Protein AF-A0A833GVD7-F1 (afdb_monomer_lite)

pLDDT: mean 92.7, std 7.96, range [45.91, 97.88]

Sequence (224 aa):
STPVPQAELAEQLCGLQALAGELNGVADQALDDMGTANVLAKASGERVASGYALMRAATDEIDKLGIGLARAQADLLLLAEQSGQITGFVASITQISEQTNLLALNAAIEAARAGDAGRGFAVVADEVRKLAEQARSASEQIGRIANELNTTSRDASEAVRETDGAVTHGRGVAVQAQEAMAEIQAGAKRRVEVVTQITEAIRRQRLIGGQVAELLEEARAQCP

Structure (mmCIF, N/CA/C/O backbone):
data_AF-A0A833GVD7-F1
#
_entry.id   AF-A0A833GVD7-F1
#
loop_
_atom_site.group_PDB
_atom_site.id
_atom_site.type_symbol
_atom_site.label_atom_id
_atom_site.label_alt_id
_atom_site.label_comp_id
_atom_site.label_asym_id
_atom_site.label_entity_id
_atom_site.label_seq_id
_atom_site.pdbx_PDB_ins_code
_atom_site.Cartn_x
_atom_site.Cartn_y
_atom_site.Cartn_z
_atom_site.occupancy
_atom_site.B_iso_or_equiv
_atom_site.auth_seq_id
_atom_site.auth_comp_id
_atom_site.auth_asym_id
_atom_site.auth_atom_id
_atom_site.pdbx_PDB_model_num
ATOM 1 N N . SER A 1 1 ? 35.788 12.863 -81.682 1.00 45.91 1 SER A N 1
ATOM 2 C CA . SER A 1 1 ? 36.031 12.263 -80.361 1.00 45.91 1 SER A CA 1
ATOM 3 C C . SER A 1 1 ? 37.417 12.678 -79.917 1.00 45.91 1 SER A C 1
ATOM 5 O O . SER A 1 1 ? 38.394 12.085 -80.348 1.00 45.91 1 SER A O 1
ATOM 7 N N . THR A 1 2 ? 37.515 13.803 -79.215 1.00 47.66 2 THR A N 1
ATOM 8 C CA . THR A 1 2 ? 38.777 14.314 -78.665 1.00 47.66 2 THR A CA 1
ATOM 9 C C . THR A 1 2 ? 39.268 13.364 -77.568 1.00 47.66 2 THR A C 1
ATOM 11 O O . THR A 1 2 ? 38.448 12.972 -76.736 1.00 47.66 2 THR A O 1
ATOM 14 N N . PRO A 1 3 ? 40.547 12.948 -77.561 1.00 55.34 3 PRO A N 1
ATOM 15 C CA . PRO A 1 3 ? 41.092 12.173 -76.455 1.00 55.34 3 PRO A CA 1
ATOM 16 C C . PRO A 1 3 ? 41.075 13.049 -75.200 1.00 55.34 3 PRO A C 1
ATOM 18 O O . PRO A 1 3 ? 41.489 14.207 -75.255 1.00 55.34 3 PRO A O 1
ATOM 21 N N . VAL A 1 4 ? 40.576 12.509 -74.089 1.00 57.50 4 VAL A N 1
ATOM 22 C CA . VAL A 1 4 ? 40.793 13.111 -72.768 1.00 57.50 4 VAL A CA 1
ATOM 23 C C . VAL A 1 4 ? 42.314 13.201 -72.576 1.00 57.50 4 VAL A C 1
ATOM 25 O O . VAL A 1 4 ? 42.990 12.185 -72.770 1.00 57.50 4 VAL A O 1
ATOM 28 N N . PRO A 1 5 ? 42.895 14.377 -72.286 1.00 68.38 5 PRO A N 1
ATOM 29 C CA . PRO A 1 5 ? 44.324 14.477 -72.020 1.00 68.38 5 PRO A CA 1
ATOM 30 C C . PRO A 1 5 ? 44.676 13.578 -70.826 1.00 68.38 5 PRO A C 1
ATOM 32 O O . PRO A 1 5 ? 44.011 13.625 -69.799 1.00 68.38 5 PRO A O 1
ATOM 35 N N . GLN A 1 6 ? 45.718 12.750 -70.948 1.00 68.62 6 GLN A N 1
ATOM 36 C CA . GLN A 1 6 ? 46.116 11.757 -69.930 1.00 68.62 6 GLN A CA 1
ATOM 37 C C . GLN A 1 6 ? 46.273 12.348 -68.512 1.00 68.62 6 GLN A C 1
ATOM 39 O O . GLN A 1 6 ? 46.005 11.665 -67.527 1.00 68.62 6 GLN A O 1
ATOM 44 N N . ALA A 1 7 ? 46.626 13.634 -68.410 1.00 69.81 7 ALA A N 1
ATOM 45 C CA . ALA A 1 7 ? 46.687 14.374 -67.150 1.00 69.81 7 ALA A CA 1
ATOM 46 C C . ALA A 1 7 ? 45.322 14.492 -66.437 1.00 69.81 7 ALA A C 1
ATOM 48 O O . ALA A 1 7 ? 45.256 14.350 -65.221 1.00 69.81 7 ALA A O 1
ATOM 49 N N . GLU A 1 8 ? 44.233 14.686 -67.185 1.00 77.62 8 GLU A N 1
ATOM 50 C CA . GLU A 1 8 ? 42.872 14.812 -66.644 1.00 77.62 8 GLU A CA 1
ATOM 51 C C . GLU A 1 8 ? 42.352 13.459 -66.127 1.00 77.62 8 GLU A C 1
ATOM 53 O O . GLU A 1 8 ? 41.683 13.398 -65.098 1.00 77.62 8 GLU A O 1
ATOM 58 N N . LEU A 1 9 ? 42.735 12.350 -66.775 1.00 80.06 9 LEU A N 1
ATOM 59 C CA . LEU A 1 9 ? 42.415 10.998 -66.302 1.00 80.06 9 LEU A CA 1
ATOM 60 C C . LEU A 1 9 ? 43.161 10.652 -65.002 1.00 80.06 9 LEU A C 1
ATOM 62 O O . LEU A 1 9 ? 42.566 10.094 -64.081 1.00 80.06 9 LEU A O 1
ATOM 66 N N . ALA A 1 10 ? 44.447 11.000 -64.900 1.00 78.69 10 ALA A N 1
ATOM 67 C CA . ALA A 1 10 ? 45.231 10.788 -63.682 1.00 78.69 10 ALA A CA 1
ATOM 68 C C . ALA A 1 10 ? 44.696 11.614 -62.495 1.00 78.69 10 ALA A C 1
ATOM 70 O O . ALA A 1 10 ? 44.617 11.108 -61.373 1.00 78.69 10 ALA A O 1
ATOM 71 N N . GLU A 1 11 ? 44.277 12.858 -62.741 1.00 82.38 11 GLU A N 1
ATOM 72 C CA . GLU A 1 11 ? 43.653 13.720 -61.731 1.00 82.38 11 GLU A CA 1
ATOM 73 C C . GLU A 1 11 ? 42.309 13.148 -61.243 1.00 82.38 11 GLU A C 1
ATOM 75 O O . GLU A 1 11 ? 42.075 13.064 -60.035 1.00 82.38 11 GLU A O 1
ATOM 80 N N . GLN A 1 12 ? 41.463 12.661 -62.160 1.00 86.50 12 GLN A N 1
ATOM 81 C CA . GLN A 1 12 ? 40.199 11.996 -61.818 1.00 86.50 12 GLN A CA 1
ATOM 82 C C . GLN A 1 12 ? 40.407 10.718 -60.992 1.00 86.50 12 GLN A C 1
ATOM 84 O O . GLN A 1 12 ? 39.683 10.497 -60.018 1.00 86.50 12 GLN A O 1
ATOM 89 N N . LEU A 1 13 ? 41.407 9.895 -61.332 1.00 86.12 13 LEU A N 1
ATOM 90 C CA . LEU A 1 13 ? 41.748 8.690 -60.567 1.00 86.12 13 LEU A CA 1
ATOM 91 C C . LEU A 1 13 ? 42.216 9.032 -59.145 1.00 86.12 13 LEU A C 1
ATOM 93 O O . LEU A 1 13 ? 41.746 8.410 -58.194 1.00 86.12 13 LEU A O 1
ATOM 97 N N . CYS A 1 14 ? 43.056 10.060 -58.974 1.00 84.31 14 CYS A N 1
ATOM 98 C CA . CYS A 1 14 ? 43.450 10.561 -57.649 1.00 84.31 14 CYS A CA 1
ATOM 99 C C . CYS A 1 14 ? 42.245 11.053 -56.828 1.00 84.31 14 CYS A C 1
ATOM 101 O O . CYS A 1 14 ? 42.149 10.755 -55.636 1.00 84.31 14 CYS A O 1
ATOM 103 N N . GLY A 1 15 ? 41.307 11.773 -57.452 1.00 87.44 15 GLY A N 1
ATOM 104 C CA . GLY A 1 15 ? 40.081 12.231 -56.791 1.00 87.44 15 GLY A CA 1
ATOM 105 C C . GLY A 1 15 ? 39.200 11.075 -56.304 1.00 87.44 15 GLY A C 1
ATOM 106 O O . GLY A 1 15 ? 38.751 11.077 -55.157 1.00 87.44 15 GLY A O 1
ATOM 107 N N . LEU A 1 16 ? 39.001 10.048 -57.139 1.00 89.12 16 LEU A N 1
ATOM 108 C CA . LEU A 1 16 ? 38.251 8.841 -56.764 1.00 89.12 16 LEU A CA 1
ATOM 109 C C . LEU A 1 16 ? 38.935 8.061 -55.635 1.00 89.12 16 LEU A C 1
ATOM 111 O O . LEU A 1 16 ? 38.266 7.512 -54.762 1.00 89.12 16 LEU A O 1
ATOM 115 N N . GLN A 1 17 ? 40.264 8.032 -55.635 1.00 86.06 17 GLN A N 1
ATOM 116 C CA . GLN A 1 17 ? 41.062 7.328 -54.639 1.00 86.06 17 GLN A CA 1
ATOM 117 C C . GLN A 1 17 ? 40.995 8.008 -53.266 1.00 86.06 17 GLN A C 1
ATOM 119 O O . GLN A 1 17 ? 40.810 7.334 -52.251 1.00 86.06 17 GLN A O 1
ATOM 124 N N . ALA A 1 18 ? 41.045 9.344 -53.233 1.00 87.62 18 ALA A N 1
ATOM 125 C CA . ALA A 1 18 ? 40.802 10.121 -52.019 1.00 87.62 18 ALA A CA 1
ATOM 126 C C . ALA A 1 18 ? 39.391 9.866 -51.458 1.00 87.62 18 ALA A C 1
ATOM 128 O O . ALA A 1 18 ? 39.238 9.621 -50.261 1.00 87.62 18 ALA A O 1
ATOM 129 N N . LEU A 1 19 ? 38.376 9.831 -52.330 1.00 90.56 19 LEU A N 1
ATOM 130 C CA . LEU A 1 19 ? 36.989 9.563 -51.945 1.00 90.56 19 LEU A CA 1
ATOM 131 C C . LEU A 1 19 ? 36.793 8.136 -51.402 1.00 90.56 19 LEU A C 1
ATOM 133 O O . LEU A 1 19 ? 36.051 7.935 -50.442 1.00 90.56 19 LEU A O 1
ATOM 137 N N . ALA A 1 20 ? 37.484 7.139 -51.967 1.00 89.31 20 ALA A N 1
ATOM 138 C CA . ALA A 1 20 ? 37.479 5.770 -51.447 1.00 89.31 20 ALA A CA 1
ATOM 139 C C . ALA A 1 20 ? 38.118 5.682 -50.046 1.00 89.31 20 ALA A C 1
ATOM 141 O O . ALA A 1 20 ? 37.607 4.976 -49.172 1.00 89.31 20 ALA A O 1
ATOM 142 N N . GLY A 1 21 ? 39.200 6.431 -49.807 1.00 88.56 21 GLY A N 1
ATOM 143 C CA . GLY A 1 21 ? 39.822 6.563 -48.487 1.00 88.56 21 GLY A CA 1
ATOM 144 C C . GLY A 1 21 ? 38.893 7.211 -47.457 1.00 88.56 21 GLY A C 1
ATOM 145 O O . GLY A 1 21 ? 38.730 6.683 -46.357 1.00 88.56 21 GLY A O 1
ATOM 146 N N . GLU A 1 22 ? 38.228 8.306 -47.830 1.00 91.62 22 GLU A N 1
ATOM 147 C CA . GLU A 1 22 ? 37.240 8.983 -46.983 1.00 91.62 22 GLU A CA 1
ATOM 148 C C . GLU A 1 22 ? 36.052 8.064 -46.655 1.00 91.62 22 GLU A C 1
ATOM 150 O O . GLU A 1 22 ? 35.662 7.946 -45.493 1.00 91.62 22 GLU A O 1
ATOM 155 N N . LEU A 1 23 ? 35.534 7.324 -47.643 1.00 91.19 23 LEU A N 1
ATOM 156 C CA . LEU A 1 23 ? 34.450 6.356 -47.453 1.00 91.19 23 LEU A CA 1
ATOM 157 C C . LEU A 1 23 ? 34.827 5.235 -46.473 1.00 91.19 23 LEU A C 1
ATOM 159 O O . LEU A 1 23 ? 34.002 4.846 -45.644 1.00 91.19 23 LEU A O 1
ATOM 163 N N . ASN A 1 24 ? 36.065 4.738 -46.528 1.00 92.38 24 ASN A N 1
ATOM 164 C CA . ASN A 1 24 ? 36.565 3.760 -45.560 1.00 92.38 24 ASN A CA 1
ATOM 165 C C . ASN A 1 24 ? 36.694 4.361 -44.153 1.00 92.38 24 ASN A C 1
ATOM 167 O O . ASN A 1 24 ? 36.308 3.708 -43.186 1.00 92.38 24 ASN A O 1
ATOM 171 N N . GLY A 1 25 ? 37.162 5.609 -44.038 1.00 93.19 25 GLY A N 1
ATOM 172 C CA . GLY A 1 25 ? 37.218 6.328 -42.762 1.00 93.19 25 GLY A CA 1
ATOM 173 C C . GLY A 1 25 ? 35.834 6.515 -42.130 1.00 93.19 25 GLY A C 1
ATOM 174 O O . GLY A 1 25 ? 35.650 6.237 -40.946 1.00 93.19 25 GLY A O 1
ATOM 175 N N . VAL A 1 26 ? 34.833 6.898 -42.931 1.00 94.75 26 VAL A N 1
ATOM 176 C CA . VAL A 1 26 ? 33.433 6.997 -42.482 1.00 94.75 26 VAL A CA 1
ATOM 177 C C . VAL A 1 26 ? 32.886 5.629 -42.069 1.00 94.75 26 VAL A C 1
ATOM 179 O O . VAL A 1 26 ? 32.177 5.533 -41.069 1.00 94.75 26 VAL A O 1
ATOM 182 N N . ALA A 1 27 ? 33.219 4.560 -42.797 1.00 94.75 27 ALA A N 1
ATOM 183 C CA . ALA A 1 27 ? 32.799 3.209 -42.438 1.00 94.75 27 ALA A CA 1
ATOM 184 C C . ALA A 1 27 ? 33.413 2.744 -41.106 1.00 94.75 27 ALA A C 1
ATOM 186 O O . ALA A 1 27 ? 32.701 2.169 -40.285 1.00 94.75 27 ALA A O 1
ATOM 187 N N . ASP A 1 28 ? 34.698 3.015 -40.864 1.00 94.69 28 ASP A N 1
ATOM 188 C CA . ASP A 1 28 ? 35.356 2.685 -39.596 1.00 94.69 28 ASP A CA 1
ATOM 189 C C . ASP A 1 28 ? 34.744 3.471 -38.421 1.00 94.69 28 ASP A C 1
ATOM 191 O O . ASP A 1 28 ? 34.423 2.864 -37.397 1.00 94.69 28 ASP A O 1
ATOM 195 N N . GLN A 1 29 ? 34.469 4.772 -38.586 1.00 95.75 29 GLN A N 1
ATOM 196 C CA . GLN A 1 29 ? 33.761 5.560 -37.566 1.00 95.75 29 GLN A CA 1
ATOM 197 C C . GLN A 1 29 ? 32.349 5.016 -37.302 1.00 95.75 29 GLN A C 1
ATOM 199 O O . GLN A 1 29 ? 31.946 4.847 -36.154 1.00 95.75 29 GLN A O 1
ATOM 204 N N . ALA A 1 30 ? 31.600 4.680 -38.354 1.00 95.69 30 ALA A N 1
ATOM 205 C CA . ALA A 1 30 ? 30.253 4.142 -38.209 1.00 95.69 30 ALA A CA 1
ATOM 206 C C . ALA A 1 30 ? 30.242 2.766 -37.513 1.00 95.69 30 ALA A C 1
ATOM 208 O O . ALA A 1 30 ? 29.290 2.447 -36.798 1.00 95.69 30 ALA A O 1
ATOM 209 N N . LEU A 1 31 ? 31.288 1.945 -37.681 1.00 96.00 31 LEU A N 1
ATOM 210 C CA . LEU A 1 31 ? 31.443 0.694 -36.929 1.00 96.00 31 LEU A CA 1
ATOM 211 C C . LEU A 1 31 ? 31.669 0.943 -35.433 1.00 96.00 31 LEU A C 1
ATOM 213 O O . LEU A 1 31 ? 31.106 0.204 -34.622 1.00 96.00 31 LEU A O 1
ATOM 217 N N . ASP A 1 32 ? 32.445 1.965 -35.067 1.00 96.38 32 ASP A N 1
ATOM 218 C CA . ASP A 1 32 ? 32.655 2.358 -33.666 1.00 96.38 32 ASP A CA 1
ATOM 219 C C . ASP A 1 32 ? 31.358 2.887 -33.026 1.00 96.38 32 ASP A C 1
ATOM 221 O O . ASP A 1 32 ? 30.932 2.413 -31.964 1.00 96.38 32 ASP A O 1
ATOM 225 N N . ASP A 1 33 ? 30.642 3.762 -33.739 1.00 96.19 33 ASP A N 1
ATOM 226 C CA . ASP A 1 33 ? 29.336 4.283 -33.323 1.00 96.19 33 ASP A CA 1
ATOM 227 C C . ASP A 1 33 ? 28.322 3.144 -33.111 1.00 96.19 33 ASP A C 1
ATOM 229 O O . ASP A 1 33 ? 27.594 3.117 -32.112 1.00 96.19 33 ASP A O 1
ATOM 233 N N . MET A 1 34 ? 28.290 2.155 -34.015 1.00 96.12 34 MET A N 1
ATOM 234 C CA . MET A 1 34 ? 27.440 0.967 -33.870 1.00 96.12 34 MET A CA 1
ATOM 235 C C . MET A 1 34 ? 27.874 0.068 -32.708 1.00 96.12 34 MET A C 1
ATOM 237 O O . MET A 1 34 ? 27.019 -0.514 -32.033 1.00 96.12 34 MET A O 1
ATOM 241 N N . GLY A 1 35 ? 29.176 -0.032 -32.430 1.00 95.19 35 GLY A N 1
ATOM 242 C CA . GLY A 1 35 ? 29.698 -0.709 -31.243 1.00 95.19 35 GLY A CA 1
ATOM 243 C C . GLY A 1 35 ? 29.140 -0.091 -29.961 1.00 95.19 35 GLY A C 1
ATOM 244 O O . GLY A 1 35 ? 28.548 -0.793 -29.133 1.00 95.19 35 GLY A O 1
ATOM 245 N N . THR A 1 36 ? 29.227 1.234 -29.852 1.00 96.19 36 THR A N 1
ATOM 246 C CA . THR A 1 36 ? 28.662 2.003 -28.735 1.00 96.19 36 THR A CA 1
ATOM 247 C C . THR A 1 36 ? 27.140 1.845 -28.652 1.00 96.19 36 THR A C 1
ATOM 249 O O . THR A 1 36 ? 26.600 1.554 -27.579 1.00 96.19 36 THR A O 1
ATOM 252 N N . ALA A 1 37 ? 26.429 1.943 -29.780 1.00 95.12 37 ALA A N 1
ATOM 253 C CA . ALA A 1 37 ? 24.979 1.764 -29.838 1.00 95.12 37 ALA A CA 1
ATOM 254 C C . ALA A 1 37 ? 24.536 0.367 -29.364 1.00 95.12 37 ALA A C 1
ATOM 256 O O . ALA A 1 37 ? 23.534 0.244 -28.655 1.00 95.12 37 ALA A O 1
ATOM 257 N N . ASN A 1 38 ? 25.289 -0.686 -29.698 1.00 94.06 38 ASN A N 1
ATOM 258 C CA . ASN A 1 38 ? 24.998 -2.052 -29.260 1.00 94.06 38 ASN A CA 1
ATOM 259 C C . ASN A 1 38 ? 25.146 -2.209 -27.740 1.00 94.06 38 ASN A C 1
ATOM 261 O O . ASN A 1 38 ? 24.291 -2.815 -27.092 1.00 94.06 38 ASN A O 1
ATOM 265 N N . VAL A 1 39 ? 26.214 -1.647 -27.161 1.00 95.19 39 VAL A N 1
ATOM 266 C CA . VAL A 1 39 ? 26.438 -1.653 -25.706 1.00 95.19 39 VAL A CA 1
ATOM 267 C C . VAL A 1 39 ? 25.292 -0.938 -24.990 1.00 95.19 39 VAL A C 1
ATOM 269 O O . VAL A 1 39 ? 24.705 -1.496 -24.062 1.00 95.19 39 VAL A O 1
ATOM 272 N N . LEU A 1 40 ? 24.905 0.249 -25.466 1.00 93.12 40 LEU A N 1
ATOM 273 C CA . LEU A 1 40 ? 23.785 1.008 -24.905 1.00 93.12 40 LEU A CA 1
ATOM 274 C C . LEU A 1 40 ? 22.449 0.262 -25.035 1.00 93.12 40 LEU A C 1
ATOM 276 O O . LEU A 1 40 ? 21.655 0.249 -24.093 1.00 93.12 40 LEU A O 1
ATOM 280 N N . ALA A 1 41 ? 22.195 -0.392 -26.172 1.00 91.81 41 ALA A N 1
ATOM 281 C CA . ALA A 1 41 ? 20.976 -1.166 -26.389 1.00 91.81 41 ALA A CA 1
ATOM 282 C C . ALA A 1 41 ? 20.881 -2.376 -25.442 1.00 91.81 41 ALA A C 1
ATOM 284 O O . ALA A 1 41 ? 19.818 -2.612 -24.862 1.00 91.81 41 ALA A O 1
ATOM 285 N N . LYS A 1 42 ? 21.989 -3.098 -25.224 1.00 93.00 42 LYS A N 1
ATOM 286 C CA . LYS A 1 42 ? 22.055 -4.211 -24.262 1.00 93.00 42 LYS A CA 1
ATOM 287 C C . LYS A 1 42 ? 21.859 -3.739 -22.823 1.00 93.00 42 LYS A C 1
ATOM 289 O O . LYS A 1 42 ? 20.988 -4.267 -22.135 1.00 93.00 42 LYS A O 1
ATOM 294 N N . ALA A 1 43 ? 22.578 -2.696 -22.408 1.00 94.06 43 ALA A N 1
ATOM 295 C CA . ALA A 1 43 ? 22.430 -2.107 -21.078 1.00 94.06 43 ALA A CA 1
ATOM 296 C C . ALA A 1 43 ? 20.996 -1.600 -20.834 1.00 94.06 43 ALA A C 1
ATOM 298 O O . ALA A 1 43 ? 20.438 -1.768 -19.751 1.00 94.06 43 ALA A O 1
ATOM 299 N N . SER A 1 44 ? 20.353 -1.021 -21.855 1.00 92.31 44 SER A N 1
ATOM 300 C CA . SER A 1 44 ? 18.934 -0.653 -21.801 1.00 92.31 44 SER A CA 1
ATOM 301 C C . SER A 1 44 ? 18.040 -1.873 -21.556 1.00 92.31 44 SER A C 1
ATOM 303 O O . SER A 1 44 ? 17.146 -1.789 -20.718 1.00 92.31 44 SER A O 1
ATOM 305 N N . GLY A 1 45 ? 18.288 -2.999 -22.230 1.00 92.62 45 GLY A N 1
ATOM 306 C CA . GLY A 1 45 ? 17.546 -4.244 -22.014 1.00 92.62 45 GLY A CA 1
ATOM 307 C C . GLY A 1 45 ? 17.689 -4.792 -20.589 1.00 92.62 45 GLY A C 1
ATOM 308 O O . GLY A 1 45 ? 16.691 -5.165 -19.974 1.00 92.62 45 GLY A O 1
ATOM 309 N N . GLU A 1 46 ? 18.902 -4.776 -20.034 1.00 93.50 46 GLU A N 1
ATOM 310 C CA . GLU A 1 46 ? 19.171 -5.203 -18.652 1.00 93.50 46 GLU A CA 1
ATOM 311 C C . GLU A 1 46 ? 18.472 -4.305 -17.622 1.00 93.50 46 GLU A C 1
ATOM 313 O O . GLU A 1 46 ? 17.831 -4.800 -16.691 1.00 93.50 46 GLU A O 1
ATOM 318 N N . ARG A 1 47 ? 18.525 -2.978 -17.812 1.00 93.62 47 ARG A N 1
ATOM 319 C CA . ARG A 1 47 ? 17.843 -2.014 -16.932 1.00 93.62 47 ARG A CA 1
ATOM 320 C C . ARG A 1 47 ? 16.330 -2.206 -16.934 1.00 93.62 47 ARG A C 1
ATOM 322 O O . ARG A 1 47 ? 15.713 -2.107 -15.878 1.00 93.62 47 ARG A O 1
ATOM 329 N N . VAL A 1 48 ? 15.741 -2.508 -18.088 1.00 93.31 48 VAL A N 1
ATOM 330 C CA . VAL A 1 48 ? 14.302 -2.781 -18.199 1.00 93.31 48 VAL A CA 1
ATOM 331 C C . VAL A 1 48 ? 13.934 -4.096 -17.520 1.00 93.31 48 VAL A C 1
ATOM 333 O O . VAL A 1 48 ? 12.951 -4.138 -16.789 1.00 93.31 48 VAL A O 1
ATOM 336 N N . ALA A 1 49 ? 14.733 -5.152 -17.694 1.00 91.06 49 ALA A N 1
ATOM 337 C CA . ALA A 1 49 ? 14.501 -6.425 -17.012 1.00 91.06 49 ALA A CA 1
ATOM 338 C C . ALA A 1 49 ? 14.551 -6.269 -15.480 1.00 91.06 49 ALA A C 1
ATOM 340 O O . ALA A 1 49 ? 13.693 -6.797 -14.772 1.00 91.06 49 ALA A O 1
ATOM 341 N N . SER A 1 50 ? 15.514 -5.489 -14.978 1.00 94.00 50 SER A N 1
ATOM 342 C CA . SER A 1 50 ? 15.592 -5.117 -13.562 1.00 94.00 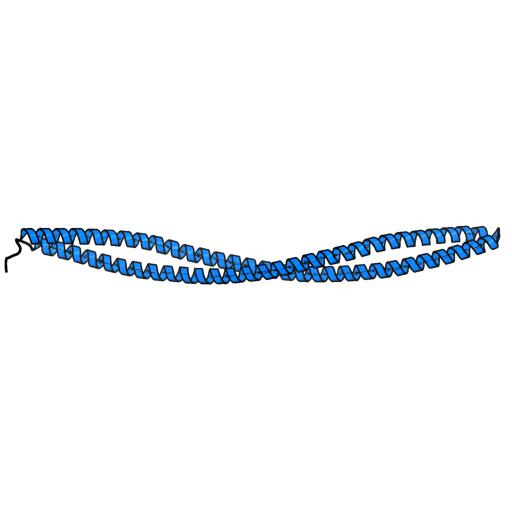50 SER A CA 1
ATOM 343 C C . SER A 1 50 ? 14.373 -4.297 -13.117 1.00 94.00 50 SER A C 1
ATOM 345 O O . SER A 1 50 ? 13.735 -4.629 -12.118 1.00 94.00 50 SER A O 1
ATOM 347 N N . GLY A 1 51 ? 13.972 -3.288 -13.900 1.00 93.06 51 GLY A N 1
ATOM 348 C CA . GLY A 1 51 ? 12.770 -2.490 -13.642 1.00 93.06 51 GLY A CA 1
ATOM 349 C C . GLY A 1 51 ? 11.495 -3.334 -13.572 1.00 93.06 51 GLY A C 1
ATOM 350 O O . GLY A 1 51 ? 10.690 -3.160 -12.661 1.00 93.06 51 GLY A O 1
ATOM 351 N N . TYR A 1 52 ? 11.345 -4.310 -14.468 1.00 91.38 52 TYR A N 1
ATOM 352 C CA . TYR A 1 52 ? 10.224 -5.248 -14.464 1.00 91.38 52 TYR A CA 1
ATOM 353 C C . TYR A 1 52 ? 10.198 -6.116 -13.195 1.00 91.38 52 TYR A C 1
ATOM 355 O O . TYR A 1 52 ? 9.140 -6.319 -12.598 1.00 91.38 52 TYR A O 1
ATOM 363 N N . ALA A 1 53 ? 11.360 -6.604 -12.745 1.00 92.19 53 ALA A N 1
ATOM 364 C CA . ALA A 1 53 ? 11.470 -7.368 -11.502 1.00 92.19 53 ALA A CA 1
ATOM 365 C C . ALA A 1 53 ? 11.086 -6.528 -10.272 1.00 92.19 53 ALA A C 1
ATOM 367 O O . ALA A 1 53 ? 10.320 -7.003 -9.434 1.00 92.19 53 ALA A O 1
ATOM 368 N N . LEU A 1 54 ? 11.549 -5.275 -10.201 1.00 94.25 54 LEU A N 1
ATOM 369 C CA . LEU A 1 54 ? 11.167 -4.336 -9.141 1.00 94.25 54 LEU A CA 1
ATOM 370 C C . LEU A 1 54 ? 9.661 -4.057 -9.143 1.00 94.25 54 LEU A C 1
ATOM 372 O O . LEU A 1 54 ? 9.046 -4.017 -8.083 1.00 94.25 54 LEU A O 1
ATOM 376 N N . MET A 1 55 ? 9.051 -3.917 -10.321 1.00 93.75 55 MET A N 1
ATOM 377 C CA . MET A 1 55 ? 7.620 -3.629 -10.429 1.00 93.75 55 MET A CA 1
ATOM 378 C C . MET A 1 55 ? 6.744 -4.833 -10.061 1.00 93.75 55 MET A C 1
ATOM 380 O O . MET A 1 55 ? 5.695 -4.674 -9.439 1.00 93.75 55 MET A O 1
ATOM 384 N N . ARG A 1 56 ? 7.200 -6.058 -10.362 1.00 92.94 56 ARG A N 1
ATOM 385 C CA . ARG A 1 56 ? 6.593 -7.278 -9.803 1.00 92.94 56 ARG A CA 1
ATOM 386 C C . ARG A 1 56 ? 6.692 -7.323 -8.284 1.00 92.94 56 ARG A C 1
ATOM 388 O O . ARG A 1 56 ? 5.672 -7.524 -7.642 1.00 92.94 56 ARG A O 1
ATOM 395 N N . ALA A 1 57 ? 7.872 -7.077 -7.719 1.00 94.50 57 ALA A N 1
ATOM 396 C CA . ALA A 1 57 ? 8.038 -7.056 -6.266 1.00 94.50 57 ALA A CA 1
ATOM 397 C C . ALA A 1 57 ? 7.134 -6.001 -5.601 1.00 94.50 57 ALA A C 1
ATOM 399 O O . ALA A 1 57 ? 6.532 -6.272 -4.567 1.00 94.50 57 ALA A O 1
ATOM 400 N N . ALA A 1 58 ? 6.982 -4.826 -6.221 1.00 93.94 58 ALA A N 1
ATOM 401 C CA . ALA A 1 58 ? 6.050 -3.802 -5.756 1.00 93.94 58 ALA A CA 1
ATOM 402 C C . ALA A 1 58 ? 4.591 -4.285 -5.794 1.00 93.94 58 ALA A C 1
ATOM 404 O O . ALA A 1 58 ? 3.852 -4.054 -4.843 1.00 93.94 58 ALA A O 1
ATOM 405 N N . THR A 1 59 ? 4.185 -4.987 -6.856 1.00 94.31 59 THR A N 1
ATOM 406 C CA . THR A 1 59 ? 2.834 -5.565 -6.967 1.00 94.31 59 THR A CA 1
ATOM 407 C C . THR A 1 59 ? 2.581 -6.605 -5.873 1.00 94.31 59 THR A C 1
ATOM 409 O O . THR A 1 59 ? 1.541 -6.557 -5.223 1.00 94.31 59 THR A O 1
ATOM 412 N N . ASP A 1 60 ? 3.551 -7.484 -5.606 1.00 95.25 60 ASP A N 1
ATOM 413 C CA . ASP A 1 60 ? 3.447 -8.492 -4.545 1.00 95.25 60 ASP A CA 1
ATOM 414 C C . ASP A 1 60 ? 3.318 -7.850 -3.152 1.00 95.25 60 ASP A C 1
ATOM 416 O O . ASP A 1 60 ? 2.540 -8.317 -2.320 1.00 95.25 60 ASP A O 1
ATOM 420 N N . GLU A 1 61 ? 4.062 -6.774 -2.874 1.00 95.94 61 GLU A N 1
ATOM 421 C CA . GLU A 1 61 ? 3.927 -6.033 -1.613 1.00 95.94 61 GLU A CA 1
ATOM 422 C C . GLU A 1 61 ? 2.577 -5.313 -1.501 1.00 95.94 61 GLU A C 1
ATOM 424 O O . GLU A 1 61 ? 1.966 -5.327 -0.433 1.00 95.94 61 GLU A O 1
ATOM 429 N N . ILE A 1 62 ? 2.059 -4.748 -2.595 1.00 96.25 62 ILE A N 1
ATOM 430 C CA . ILE A 1 62 ? 0.717 -4.146 -2.632 1.00 96.25 62 ILE A CA 1
ATOM 431 C C . ILE A 1 62 ? -0.364 -5.202 -2.351 1.00 96.25 62 ILE A C 1
ATOM 433 O O . ILE A 1 62 ? -1.279 -4.949 -1.567 1.00 96.25 62 ILE A O 1
ATOM 437 N N . ASP A 1 63 ? -0.242 -6.402 -2.918 1.00 94.19 63 ASP A N 1
ATOM 438 C CA . ASP A 1 63 ? -1.188 -7.494 -2.666 1.00 94.19 63 ASP A CA 1
ATOM 439 C C . ASP A 1 63 ? -1.134 -7.959 -1.195 1.00 94.19 63 ASP A C 1
ATOM 441 O O . ASP A 1 63 ? -2.177 -8.172 -0.566 1.00 94.19 63 ASP A O 1
ATOM 445 N N . LYS A 1 64 ? 0.063 -8.048 -0.593 1.00 95.81 64 LYS A N 1
ATOM 446 C CA . LYS A 1 64 ? 0.215 -8.329 0.849 1.00 95.81 64 LYS A CA 1
ATOM 447 C C . LYS A 1 64 ? -0.403 -7.238 1.718 1.00 95.81 64 LYS A C 1
ATOM 449 O O . LYS A 1 64 ? -1.043 -7.564 2.720 1.00 95.81 64 LYS A O 1
ATOM 454 N N . LEU A 1 65 ? -0.230 -5.968 1.347 1.00 96.00 65 LEU A N 1
ATOM 455 C CA . LEU A 1 65 ? -0.883 -4.851 2.026 1.00 96.00 65 LEU A CA 1
ATOM 456 C C . LEU A 1 65 ? -2.403 -5.022 1.980 1.00 96.00 65 LEU A C 1
ATOM 458 O O . LEU A 1 65 ? -3.031 -4.971 3.033 1.00 96.00 65 LEU A O 1
ATOM 462 N N . GLY A 1 66 ? -2.982 -5.337 0.818 1.00 95.62 66 GLY A N 1
ATOM 463 C CA . GLY A 1 66 ? -4.419 -5.604 0.685 1.00 95.62 66 GLY A CA 1
ATOM 464 C C . GLY A 1 66 ? -4.926 -6.698 1.636 1.00 95.62 66 GLY A C 1
ATOM 465 O O . GLY A 1 66 ? -5.934 -6.517 2.319 1.00 95.62 66 GLY A O 1
ATOM 466 N N . ILE A 1 67 ? -4.187 -7.805 1.774 1.00 95.81 67 ILE A N 1
ATOM 467 C CA . ILE A 1 67 ? -4.514 -8.868 2.746 1.00 95.81 67 ILE A CA 1
ATOM 468 C C . ILE A 1 67 ? -4.458 -8.340 4.190 1.00 95.81 67 ILE A C 1
ATOM 470 O O . ILE A 1 67 ? -5.340 -8.641 5.000 1.00 95.81 67 ILE A O 1
ATOM 474 N N . GLY A 1 68 ? -3.431 -7.554 4.522 1.00 96.62 68 GLY A N 1
ATOM 475 C CA . GLY A 1 68 ? -3.278 -6.938 5.841 1.00 96.62 68 GLY A CA 1
ATOM 476 C C . GLY A 1 68 ? -4.425 -5.987 6.186 1.00 96.62 68 GLY A C 1
ATOM 477 O O . GLY A 1 68 ? -4.955 -6.047 7.296 1.00 96.62 68 GLY A O 1
ATOM 478 N N . LEU A 1 69 ? -4.860 -5.169 5.225 1.00 97.00 69 LEU A N 1
ATOM 479 C CA . LEU A 1 69 ? -5.999 -4.268 5.384 1.00 97.00 69 LEU A CA 1
ATOM 480 C C . LEU A 1 69 ? -7.315 -5.020 5.579 1.00 97.00 69 LEU A C 1
ATOM 482 O O . LEU A 1 69 ? -8.079 -4.677 6.479 1.00 97.00 69 LEU A O 1
ATOM 486 N N . ALA A 1 70 ? -7.563 -6.074 4.800 1.00 95.06 70 ALA A N 1
ATOM 487 C CA . ALA A 1 70 ? -8.761 -6.896 4.960 1.00 95.06 70 ALA A CA 1
ATOM 488 C C . ALA A 1 70 ? -8.843 -7.514 6.366 1.00 95.06 70 ALA A C 1
ATOM 490 O O . ALA A 1 70 ? -9.912 -7.549 6.979 1.00 95.06 70 ALA A O 1
ATOM 491 N N . ARG A 1 71 ? -7.701 -7.952 6.912 1.00 97.31 71 ARG A N 1
ATOM 492 C CA . ARG A 1 71 ? -7.619 -8.448 8.290 1.00 97.31 71 ARG A CA 1
ATOM 493 C C . ARG A 1 71 ? -7.881 -7.342 9.314 1.00 97.31 71 ARG A C 1
ATOM 495 O O . ARG A 1 71 ? -8.690 -7.547 10.212 1.00 97.31 71 ARG A O 1
ATOM 502 N N . ALA A 1 72 ? -7.259 -6.174 9.154 1.00 97.44 72 ALA A N 1
ATOM 503 C CA . ALA A 1 72 ? -7.489 -5.031 10.037 1.00 97.44 72 ALA A CA 1
ATOM 504 C C . ALA A 1 72 ? -8.968 -4.608 10.046 1.00 97.44 72 ALA A C 1
ATOM 506 O O . ALA A 1 72 ? -9.533 -4.353 11.107 1.00 97.44 72 ALA A O 1
ATOM 507 N N . GLN A 1 73 ? -9.626 -4.607 8.883 1.00 97.19 73 GLN A N 1
ATOM 508 C CA . GLN A 1 73 ? -11.052 -4.312 8.773 1.00 97.19 73 GLN A CA 1
ATOM 509 C C . GLN A 1 73 ? -11.913 -5.312 9.559 1.00 97.19 73 GLN A C 1
ATOM 511 O O . GLN A 1 73 ? -12.877 -4.908 10.211 1.00 97.19 73 GLN A O 1
ATOM 516 N N . ALA A 1 74 ? -11.577 -6.604 9.513 1.00 96.81 74 ALA A N 1
ATOM 517 C CA . ALA A 1 74 ? -12.276 -7.634 10.278 1.00 96.81 74 ALA A CA 1
ATOM 518 C C . ALA A 1 74 ? -12.076 -7.461 11.795 1.00 96.81 74 ALA A C 1
ATOM 520 O O . ALA A 1 74 ? -13.048 -7.521 12.549 1.00 96.81 74 ALA A O 1
ATOM 521 N N . ASP A 1 75 ? -10.844 -7.184 12.232 1.00 97.75 75 ASP A N 1
ATOM 522 C CA . ASP A 1 75 ? -10.517 -6.968 13.647 1.00 97.75 75 ASP A CA 1
ATOM 523 C C . ASP A 1 75 ? -11.249 -5.736 14.216 1.00 97.75 75 ASP A C 1
ATOM 525 O O . ASP A 1 75 ? -11.764 -5.772 15.335 1.00 97.75 75 ASP A O 1
ATOM 529 N N . LEU A 1 76 ? -11.374 -4.661 13.431 1.00 97.75 76 LEU A N 1
ATOM 530 C CA . LEU A 1 76 ? -12.119 -3.461 13.824 1.00 97.75 76 LEU A CA 1
ATOM 531 C C . LEU A 1 76 ? -13.630 -3.713 13.929 1.00 97.75 76 LEU A C 1
ATOM 533 O O . LEU A 1 76 ? -14.269 -3.268 14.886 1.00 97.75 76 LEU A O 1
ATOM 537 N N . LEU A 1 77 ? -14.212 -4.473 12.996 1.00 95.62 77 LEU A N 1
ATOM 538 C CA . LEU A 1 77 ? -15.621 -4.871 13.087 1.00 95.62 77 LEU A CA 1
ATOM 539 C C . LEU A 1 77 ? -15.887 -5.692 14.354 1.00 95.62 77 LEU A C 1
ATOM 541 O O . LEU A 1 77 ? -16.857 -5.419 15.063 1.00 95.62 77 LEU A O 1
ATOM 545 N N . LEU A 1 78 ? -14.994 -6.630 14.677 1.00 97.06 78 LEU A N 1
ATOM 546 C CA . LEU A 1 78 ? -15.078 -7.410 15.909 1.00 97.06 78 LEU A CA 1
ATOM 547 C C . LEU A 1 78 ? -14.962 -6.517 17.154 1.00 97.06 78 LEU A C 1
ATOM 549 O O . LEU A 1 78 ? -15.752 -6.653 18.086 1.00 97.06 78 LEU A O 1
ATOM 553 N N . LEU A 1 79 ? -14.026 -5.564 17.164 1.00 97.31 79 LEU A N 1
ATOM 554 C CA . LEU A 1 79 ? -13.874 -4.607 18.264 1.00 97.31 79 LEU A CA 1
ATOM 555 C C . LEU A 1 79 ? -15.129 -3.740 18.449 1.00 97.31 79 LEU A C 1
ATOM 557 O O . LEU A 1 79 ? -15.537 -3.466 19.581 1.00 97.31 79 LEU A O 1
ATOM 561 N N . ALA A 1 80 ? -15.760 -3.314 17.352 1.00 95.62 80 ALA A N 1
ATOM 562 C CA . ALA A 1 80 ? -17.002 -2.550 17.398 1.00 95.62 80 ALA A CA 1
ATOM 563 C C . ALA A 1 80 ? -18.156 -3.379 17.990 1.00 95.62 80 ALA A C 1
ATOM 565 O O . ALA A 1 80 ? -18.912 -2.860 18.818 1.00 95.62 80 ALA A O 1
ATOM 566 N N . GLU A 1 81 ? -18.261 -4.659 17.619 1.00 96.31 81 GLU A N 1
ATOM 567 C CA . GLU A 1 81 ? -19.237 -5.599 18.179 1.00 96.31 81 GLU A CA 1
ATOM 568 C C . GLU A 1 81 ? -19.014 -5.819 19.682 1.00 96.31 81 GLU A C 1
ATOM 570 O O . GLU A 1 81 ? -19.939 -5.639 20.477 1.00 96.31 81 GLU A O 1
ATOM 575 N N . GLN A 1 82 ? -17.781 -6.131 20.089 1.00 97.25 82 GLN A N 1
ATOM 576 C CA . GLN A 1 82 ? -17.413 -6.329 21.495 1.00 97.25 82 GLN A CA 1
ATOM 577 C C . GLN A 1 82 ? -17.683 -5.078 22.336 1.00 97.25 82 GLN A C 1
ATOM 579 O O . GLN A 1 82 ? -18.224 -5.172 23.437 1.00 97.25 82 GLN A O 1
ATOM 584 N N . SER A 1 83 ? -17.379 -3.894 21.801 1.00 97.25 83 SER A N 1
ATOM 585 C CA . SER A 1 83 ? -17.684 -2.623 22.469 1.00 97.25 83 SER A CA 1
ATOM 586 C C . SER A 1 83 ? -19.195 -2.435 22.654 1.00 97.25 83 SER A C 1
ATOM 588 O O . SER A 1 83 ? -19.639 -2.009 23.718 1.00 97.25 83 SER A O 1
ATOM 590 N N . GLY A 1 84 ? -20.003 -2.823 21.659 1.00 94.69 84 GLY A N 1
ATOM 591 C CA . GLY A 1 84 ? -21.464 -2.833 21.768 1.00 94.69 84 GLY A CA 1
ATOM 592 C C . GLY A 1 84 ? -21.984 -3.792 22.846 1.00 94.69 84 GLY A C 1
ATOM 593 O O . GLY A 1 84 ? -22.883 -3.432 23.608 1.00 94.69 84 GLY A O 1
ATOM 594 N N . GLN A 1 85 ? -21.389 -4.983 22.964 1.00 97.31 85 GLN A N 1
ATOM 595 C CA . GLN A 1 85 ? -21.718 -5.939 24.029 1.00 97.31 85 GLN A CA 1
ATOM 596 C C . GLN A 1 85 ? -21.395 -5.376 25.420 1.00 97.31 85 GLN A C 1
ATOM 598 O O . GLN A 1 85 ? -22.220 -5.488 26.329 1.00 97.31 85 GLN A O 1
ATOM 603 N N . ILE A 1 86 ? -20.245 -4.708 25.581 1.00 97.19 86 ILE A N 1
ATOM 604 C CA . ILE A 1 86 ? -19.872 -4.043 26.840 1.00 97.19 86 ILE A CA 1
ATOM 605 C C . ILE A 1 86 ? -20.911 -2.986 27.219 1.00 97.19 86 ILE A C 1
ATOM 607 O O . ILE A 1 86 ? -21.355 -2.964 28.366 1.00 97.19 86 ILE A O 1
ATOM 611 N N . THR A 1 87 ? -21.362 -2.159 26.273 1.00 95.69 87 THR A N 1
ATOM 612 C CA . THR A 1 87 ? -22.423 -1.172 26.531 1.00 95.69 87 THR A CA 1
ATOM 613 C C . THR A 1 87 ? -23.723 -1.837 27.009 1.00 95.69 87 THR A C 1
ATOM 615 O O . THR A 1 87 ? -24.377 -1.325 27.921 1.00 95.69 87 THR A O 1
ATOM 618 N N . GLY A 1 88 ? -24.074 -3.013 26.475 1.00 95.19 88 GLY A N 1
ATOM 619 C CA . GLY A 1 88 ? -25.209 -3.814 26.955 1.00 95.19 88 GLY A CA 1
ATOM 620 C C . GLY A 1 88 ? -25.033 -4.340 28.388 1.00 95.19 88 GLY A C 1
ATOM 621 O O . GLY A 1 88 ? -25.964 -4.275 29.200 1.00 95.19 88 GLY A O 1
ATOM 622 N N . PHE A 1 89 ? -23.831 -4.808 28.740 1.00 96.12 89 PHE A N 1
ATOM 623 C CA . PHE A 1 89 ? -23.517 -5.215 30.114 1.00 96.12 89 PHE A CA 1
ATOM 624 C C . PHE A 1 89 ? -23.556 -4.036 31.084 1.00 96.12 89 PHE A C 1
ATOM 626 O O . PHE A 1 89 ? -24.143 -4.156 32.157 1.00 96.12 89 PHE A O 1
ATOM 633 N N . VAL A 1 90 ? -23.013 -2.883 30.692 1.00 97.44 90 VAL A N 1
ATOM 634 C CA . VAL A 1 90 ? -23.068 -1.648 31.485 1.00 97.44 90 VAL A CA 1
ATOM 635 C C . VAL A 1 90 ? -24.513 -1.256 31.783 1.00 97.44 90 VAL A C 1
ATOM 637 O O . VAL A 1 90 ? -24.833 -0.980 32.935 1.00 97.44 90 VAL A O 1
ATOM 640 N N . ALA A 1 91 ? -25.408 -1.294 30.789 1.00 95.25 91 ALA A N 1
ATOM 641 C CA . ALA A 1 91 ? -26.827 -1.007 31.005 1.00 95.25 91 ALA A CA 1
ATOM 642 C C . ALA A 1 91 ? -27.460 -1.959 32.039 1.00 95.25 91 ALA A C 1
ATOM 644 O O . ALA A 1 91 ? -28.182 -1.518 32.935 1.00 95.25 91 ALA A O 1
ATOM 645 N N . SER A 1 92 ? -27.126 -3.250 31.964 1.00 97.81 92 SER A N 1
ATOM 646 C CA . SER A 1 92 ? -27.617 -4.266 32.903 1.00 97.81 92 SER A CA 1
ATOM 647 C C . SER A 1 92 ? -27.094 -4.042 34.328 1.00 97.81 92 SER A C 1
ATOM 649 O O . SER A 1 92 ? -27.864 -4.107 35.285 1.00 97.81 92 SER A O 1
ATOM 651 N N . ILE A 1 93 ? -25.802 -3.733 34.493 1.00 97.06 93 ILE A N 1
ATOM 652 C CA . ILE A 1 93 ? -25.201 -3.477 35.814 1.00 97.06 93 ILE A CA 1
ATOM 653 C C . ILE A 1 93 ? -25.756 -2.186 36.420 1.00 97.06 93 ILE A C 1
ATOM 655 O O . ILE A 1 93 ? -26.043 -2.152 37.618 1.00 97.06 93 ILE A O 1
ATOM 659 N N . THR A 1 94 ? -25.968 -1.145 35.612 1.00 96.50 94 THR A N 1
ATOM 660 C CA . THR A 1 94 ? -26.618 0.094 36.058 1.00 96.50 94 THR A CA 1
ATOM 661 C C . THR A 1 94 ? -28.024 -0.189 36.585 1.00 96.50 94 THR A C 1
ATOM 663 O O . THR A 1 94 ? -28.349 0.243 37.689 1.00 96.50 94 THR A O 1
ATOM 666 N N . GLN A 1 95 ? -28.823 -0.994 35.875 1.00 97.38 95 GLN A N 1
ATOM 667 C CA . GLN A 1 95 ? -30.156 -1.396 36.334 1.00 97.38 95 GLN A CA 1
ATOM 668 C C . GLN A 1 95 ? -30.105 -2.204 37.643 1.00 97.38 95 GLN A C 1
ATOM 670 O O . GLN A 1 95 ? -30.882 -1.939 38.562 1.00 97.38 95 GLN A O 1
ATOM 675 N N . ILE A 1 96 ? -29.180 -3.164 37.762 1.00 97.50 96 ILE A N 1
ATOM 676 C CA . ILE A 1 96 ? -28.978 -3.949 38.995 1.00 97.50 96 ILE A CA 1
ATOM 677 C C . ILE A 1 96 ? -28.578 -3.036 40.158 1.00 97.50 96 ILE A C 1
ATOM 679 O O . ILE A 1 96 ? -29.082 -3.188 41.272 1.00 97.50 96 ILE A O 1
ATOM 683 N N . SER A 1 97 ? -27.696 -2.070 39.906 1.00 97.81 97 SER A N 1
ATOM 684 C CA . SER A 1 97 ? -27.234 -1.105 40.905 1.00 97.81 97 SER A CA 1
ATOM 685 C C . SER A 1 97 ? -28.382 -0.209 41.373 1.00 97.81 97 SER A C 1
ATOM 687 O O . SER A 1 97 ? -28.554 -0.014 42.571 1.00 97.81 97 SER A O 1
ATOM 689 N N . GLU A 1 98 ? -29.236 0.270 40.464 1.00 96.56 98 GLU A N 1
ATOM 690 C CA . GLU A 1 98 ? -30.429 1.049 40.819 1.00 96.56 98 GLU A CA 1
ATOM 691 C C . GLU A 1 98 ? -31.441 0.236 41.637 1.00 96.56 98 GLU A C 1
ATOM 693 O O . GLU A 1 98 ? -31.947 0.723 42.650 1.00 96.56 98 GLU A O 1
ATOM 698 N N . GLN A 1 99 ? -31.694 -1.022 41.263 1.00 97.81 99 GLN A N 1
ATOM 699 C CA . GLN A 1 99 ? -32.561 -1.914 42.038 1.00 97.81 99 GLN A CA 1
ATOM 700 C C . GLN A 1 99 ? -31.988 -2.213 43.427 1.00 97.81 99 GLN A C 1
ATOM 702 O O . GLN A 1 99 ? -32.716 -2.170 44.418 1.00 97.81 99 GLN A O 1
ATOM 707 N N . THR A 1 100 ? -30.683 -2.469 43.517 1.00 97.62 100 THR A N 1
ATOM 708 C CA . THR A 1 100 ? -29.990 -2.722 44.789 1.00 97.62 100 THR A CA 1
ATOM 709 C C . THR A 1 100 ? -30.036 -1.487 45.686 1.00 97.62 100 THR A C 1
ATOM 711 O O . THR A 1 100 ? -30.314 -1.602 46.877 1.00 97.62 100 THR A O 1
ATOM 714 N N . ASN A 1 101 ? -29.851 -0.299 45.108 1.00 96.31 101 ASN A N 1
ATOM 715 C CA . ASN A 1 101 ? -29.966 0.973 45.812 1.00 96.31 101 ASN A CA 1
ATOM 716 C C . ASN A 1 101 ? -31.383 1.188 46.377 1.00 96.31 101 ASN A C 1
ATOM 718 O O . ASN A 1 101 ? -31.537 1.573 47.535 1.00 96.31 101 ASN A O 1
ATOM 722 N N . LEU A 1 102 ? -32.426 0.878 45.596 1.00 97.00 102 LEU A N 1
ATOM 723 C CA . LEU A 1 102 ? -33.820 0.942 46.052 1.00 97.00 102 LEU A CA 1
ATOM 724 C C . LEU A 1 102 ? -34.127 -0.079 47.158 1.00 97.00 102 LEU A C 1
ATOM 726 O O . LEU A 1 102 ? -34.813 0.248 48.126 1.00 97.00 102 LEU A O 1
ATOM 730 N N . LEU A 1 103 ? -33.604 -1.303 47.050 1.00 96.94 103 LEU A N 1
ATOM 731 C CA . LEU A 1 103 ? -33.744 -2.329 48.088 1.00 96.94 103 LEU A CA 1
ATOM 732 C C . LEU A 1 103 ? -33.057 -1.909 49.393 1.00 96.94 103 LEU A C 1
ATOM 734 O O . LEU A 1 103 ? -33.646 -2.045 50.465 1.00 96.94 103 LEU A O 1
ATOM 738 N N . ALA A 1 104 ? -31.845 -1.360 49.299 1.00 97.12 104 ALA A N 1
ATOM 739 C CA . ALA A 1 104 ? -31.097 -0.841 50.438 1.00 97.12 104 ALA A CA 1
ATOM 740 C C . ALA A 1 104 ? -31.827 0.328 51.114 1.00 97.12 104 ALA A C 1
ATOM 742 O O . ALA A 1 104 ? -31.929 0.367 52.338 1.00 97.12 104 ALA A O 1
ATOM 743 N N . LEU A 1 105 ? -32.410 1.237 50.327 1.00 95.25 105 LEU A N 1
ATOM 744 C CA . LEU A 1 105 ? -33.228 2.332 50.845 1.00 95.25 105 LEU A CA 1
ATOM 745 C C . LEU A 1 105 ? -34.453 1.816 51.614 1.00 95.25 105 LEU A C 1
ATOM 747 O O . LEU A 1 105 ? -34.709 2.263 52.730 1.00 95.25 105 LEU A O 1
ATOM 751 N N . ASN A 1 106 ? -35.179 0.844 51.057 1.00 95.88 106 ASN A N 1
ATOM 752 C CA . ASN A 1 106 ? -36.323 0.232 51.738 1.00 95.88 106 ASN A CA 1
ATOM 753 C C . ASN A 1 106 ? -35.904 -0.458 53.047 1.00 95.88 106 ASN A C 1
ATOM 755 O O . ASN A 1 106 ? -36.587 -0.321 54.061 1.00 95.88 106 ASN A O 1
ATOM 759 N N . ALA A 1 107 ? -34.759 -1.148 53.052 1.00 94.94 107 ALA A N 1
ATOM 760 C CA . ALA A 1 107 ? -34.209 -1.771 54.254 1.00 94.94 107 ALA A CA 1
ATOM 761 C C . ALA A 1 107 ? -33.810 -0.735 55.319 1.00 94.94 107 ALA A C 1
ATOM 763 O O . ALA A 1 107 ? -34.076 -0.947 56.501 1.00 94.94 107 ALA A O 1
ATOM 764 N N . ALA A 1 108 ? -33.228 0.398 54.917 1.00 94.31 108 ALA A N 1
ATOM 765 C CA . ALA A 1 108 ? -32.890 1.493 55.825 1.00 94.31 108 ALA A CA 1
ATOM 766 C C . ALA A 1 108 ? -34.145 2.113 56.467 1.00 94.31 108 ALA A C 1
ATOM 768 O O . ALA A 1 108 ? -34.155 2.382 57.670 1.00 94.31 108 ALA A O 1
ATOM 769 N N . ILE A 1 109 ? -35.223 2.284 55.690 1.00 92.94 109 ILE A N 1
ATOM 770 C CA . ILE A 1 109 ? -36.520 2.771 56.187 1.00 92.94 109 ILE A CA 1
ATOM 771 C C . ILE A 1 109 ? -37.100 1.802 57.225 1.00 92.94 109 ILE A C 1
ATOM 773 O O . ILE A 1 109 ? -37.508 2.229 58.306 1.00 92.94 109 ILE A O 1
ATOM 777 N N . GLU A 1 110 ? -37.110 0.499 56.936 1.00 95.88 110 GLU A N 1
ATOM 778 C CA . GLU A 1 110 ? -37.675 -0.493 57.857 1.00 95.88 110 GLU A CA 1
ATOM 779 C C . GLU A 1 110 ? -36.812 -0.659 59.120 1.00 95.88 110 GLU A C 1
ATOM 781 O O . GLU A 1 110 ? -37.336 -0.778 60.228 1.00 95.88 110 GLU A O 1
ATOM 786 N N . ALA A 1 111 ? -35.485 -0.562 58.987 1.00 95.31 111 ALA A N 1
ATOM 787 C CA . ALA A 1 111 ? -34.563 -0.539 60.118 1.00 95.31 111 ALA A CA 1
ATOM 788 C C . ALA A 1 111 ? -34.809 0.668 61.040 1.00 95.31 111 ALA A C 1
ATOM 790 O O . ALA A 1 111 ? -34.823 0.512 62.260 1.00 95.31 111 ALA A O 1
ATOM 791 N N . ALA A 1 112 ? -35.071 1.855 60.479 1.00 92.88 112 ALA A N 1
ATOM 792 C CA . ALA A 1 112 ? -35.453 3.030 61.261 1.00 92.88 112 ALA A CA 1
ATOM 793 C C . ALA A 1 112 ? -36.800 2.829 61.978 1.00 92.88 112 ALA A C 1
ATOM 795 O O . ALA A 1 112 ? -36.970 3.249 63.124 1.00 92.88 112 ALA A O 1
ATOM 796 N N . ARG A 1 113 ? -37.745 2.137 61.333 1.00 94.38 113 ARG A N 1
ATOM 797 C CA . ARG A 1 113 ? -39.070 1.831 61.888 1.00 94.38 113 ARG A CA 1
ATOM 798 C C . ARG A 1 113 ? -39.016 0.857 63.069 1.00 94.38 113 ARG A C 1
ATOM 800 O O . ARG A 1 113 ? -39.813 0.987 63.995 1.00 94.38 113 ARG A O 1
ATOM 807 N N . ALA A 1 114 ? -38.064 -0.075 63.060 1.00 94.31 114 ALA A N 1
ATOM 808 C CA . ALA A 1 114 ? -37.811 -1.015 64.154 1.00 94.31 114 ALA A CA 1
ATOM 809 C C . ALA A 1 114 ? -37.105 -0.382 65.376 1.00 94.31 114 ALA A C 1
ATOM 811 O O . ALA A 1 114 ? -36.917 -1.056 66.393 1.00 94.31 114 ALA A O 1
ATOM 812 N N . GLY A 1 115 ? -36.713 0.898 65.304 1.00 91.88 115 GLY A N 1
ATOM 813 C CA . GLY A 1 115 ? -36.074 1.620 66.406 1.00 91.88 115 GLY A CA 1
ATOM 814 C C . GLY A 1 115 ? -34.744 0.989 66.829 1.00 91.88 115 GLY A C 1
ATOM 815 O O . GLY A 1 115 ? -33.897 0.672 65.993 1.00 91.88 115 GLY A O 1
ATOM 816 N N . ASP A 1 116 ? -34.552 0.774 68.134 1.00 91.94 116 ASP A N 1
ATOM 817 C CA . ASP A 1 116 ? -33.297 0.230 68.675 1.00 91.94 116 ASP A CA 1
ATOM 818 C C . ASP A 1 116 ? -32.978 -1.188 68.173 1.00 91.94 116 ASP A C 1
ATOM 820 O O . ASP A 1 116 ? -31.806 -1.531 68.007 1.00 91.94 116 ASP A O 1
ATOM 824 N N . ALA A 1 117 ? -33.997 -1.996 67.855 1.00 90.75 117 ALA A N 1
ATOM 825 C CA . ALA A 1 117 ? -33.807 -3.344 67.316 1.00 90.75 117 ALA A CA 1
ATOM 826 C C . ALA A 1 117 ? -33.268 -3.343 65.869 1.00 90.75 117 ALA A C 1
ATOM 828 O O . ALA A 1 117 ? -32.664 -4.324 65.436 1.00 90.75 117 ALA A O 1
ATOM 829 N N . GLY A 1 118 ? -33.454 -2.247 65.124 1.00 93.12 118 GLY A N 1
ATOM 830 C CA . GLY A 1 118 ? -33.040 -2.110 63.724 1.00 93.12 118 GLY A CA 1
ATOM 831 C C . GLY A 1 118 ? -31.657 -1.489 63.516 1.00 93.12 118 GLY A C 1
ATOM 832 O O . GLY A 1 118 ? -31.171 -1.449 62.388 1.00 93.12 118 GLY A O 1
ATOM 833 N N . ARG A 1 119 ? -30.979 -1.031 64.577 1.00 91.44 119 ARG A N 1
ATOM 834 C CA . ARG A 1 119 ? -29.723 -0.260 64.475 1.00 91.44 119 ARG A CA 1
ATOM 835 C C . ARG A 1 119 ? -28.613 -0.960 63.683 1.00 91.44 119 ARG A C 1
ATOM 837 O O . ARG A 1 119 ? -27.939 -0.315 62.887 1.00 91.44 119 ARG A O 1
ATOM 844 N N . GLY A 1 120 ? -28.434 -2.268 63.877 1.00 92.12 120 GLY A N 1
ATOM 845 C CA . GLY A 1 120 ? -27.451 -3.057 63.122 1.00 92.12 120 GLY A CA 1
ATOM 846 C C . GLY A 1 120 ? -27.819 -3.205 61.642 1.00 92.12 120 GLY A C 1
ATOM 847 O O . GLY A 1 120 ? -26.955 -3.085 60.777 1.00 92.12 120 GLY A O 1
ATOM 848 N N . PHE A 1 121 ? -29.109 -3.386 61.344 1.00 93.31 121 PHE A N 1
ATOM 849 C CA . PHE A 1 121 ? -29.615 -3.461 59.971 1.00 93.31 121 PHE A CA 1
ATOM 850 C C . PHE A 1 121 ? -29.495 -2.127 59.230 1.00 93.31 121 PHE A C 1
ATOM 852 O O . PHE A 1 121 ? -29.180 -2.134 58.044 1.00 93.31 121 PHE A O 1
ATOM 859 N N . ALA A 1 122 ? -29.673 -0.995 59.917 1.00 94.50 122 ALA A N 1
ATOM 860 C CA . ALA A 1 122 ? -29.513 0.332 59.321 1.00 94.50 122 ALA A CA 1
ATOM 861 C C . ALA A 1 122 ? -28.085 0.557 58.792 1.00 94.50 122 ALA A C 1
ATOM 863 O O . ALA A 1 122 ? -27.916 1.037 57.675 1.00 94.50 122 ALA A O 1
ATOM 864 N N . VAL A 1 123 ? -27.061 0.142 59.552 1.00 95.19 123 VAL A N 1
ATOM 865 C CA . VAL A 1 123 ? -25.652 0.253 59.126 1.00 95.19 123 VAL A CA 1
ATOM 866 C C . VAL A 1 123 ? -25.381 -0.595 57.884 1.00 95.19 123 VAL A C 1
ATOM 868 O O . VAL A 1 123 ? -24.731 -0.131 56.951 1.00 95.19 123 VAL A O 1
ATOM 871 N N . VAL A 1 124 ? -25.903 -1.825 57.846 1.00 96.50 124 VAL A N 1
ATOM 872 C CA . VAL A 1 124 ? -25.758 -2.705 56.677 1.00 96.50 124 VAL A CA 1
ATOM 873 C C . VAL A 1 124 ? -26.480 -2.120 55.463 1.00 96.50 124 VAL A C 1
ATOM 875 O O . VAL A 1 124 ? -25.917 -2.111 54.372 1.00 96.50 124 VAL A O 1
ATOM 878 N N . ALA A 1 125 ? -27.697 -1.602 55.639 1.00 97.06 125 ALA A N 1
ATOM 879 C CA . ALA A 1 125 ? -28.468 -0.994 54.561 1.00 97.06 125 ALA A CA 1
ATOM 880 C C . ALA A 1 125 ? -27.744 0.218 53.948 1.00 97.06 125 ALA A C 1
ATOM 882 O O . ALA A 1 125 ? -27.648 0.313 52.726 1.00 97.06 125 ALA A O 1
ATOM 883 N N . ASP A 1 126 ? -27.164 1.095 54.771 1.00 96.38 126 ASP A N 1
ATOM 884 C CA . ASP A 1 126 ? -26.369 2.227 54.282 1.00 96.38 126 ASP A CA 1
ATOM 885 C C . ASP A 1 126 ? -25.100 1.789 53.536 1.00 96.38 126 ASP A C 1
ATOM 887 O O . ASP A 1 126 ? -24.732 2.409 52.535 1.00 96.38 126 ASP A O 1
ATOM 891 N N . GLU A 1 127 ? -24.437 0.718 53.977 1.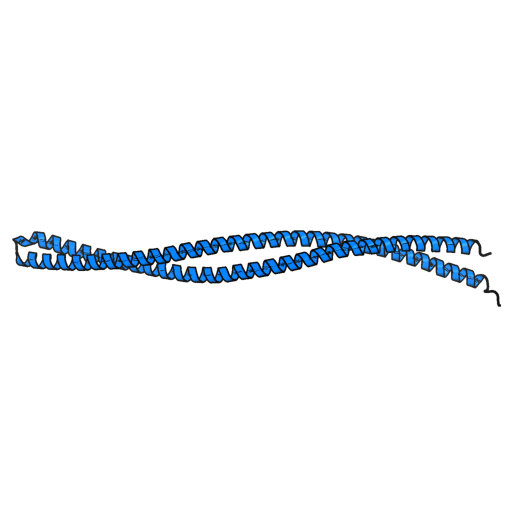00 97.56 127 GLU A N 1
ATOM 892 C CA . GLU A 1 127 ? -23.251 0.199 53.290 1.00 97.56 127 GLU A CA 1
ATOM 893 C C . GLU A 1 127 ? -23.608 -0.426 51.933 1.00 97.56 127 GLU A C 1
ATOM 895 O O . GLU A 1 127 ? -22.959 -0.141 50.926 1.00 97.56 127 GLU A O 1
ATOM 900 N N . VAL A 1 128 ? -24.701 -1.196 51.862 1.00 97.88 128 VAL A N 1
ATOM 901 C CA . VAL A 1 128 ? -25.219 -1.736 50.592 1.00 97.88 128 VAL A CA 1
ATOM 902 C C . VAL A 1 128 ? -25.602 -0.603 49.637 1.00 97.88 128 VAL A C 1
ATOM 904 O O . VAL A 1 128 ? -25.305 -0.683 48.444 1.00 97.88 128 VAL A O 1
ATOM 907 N N . ARG A 1 129 ? -26.2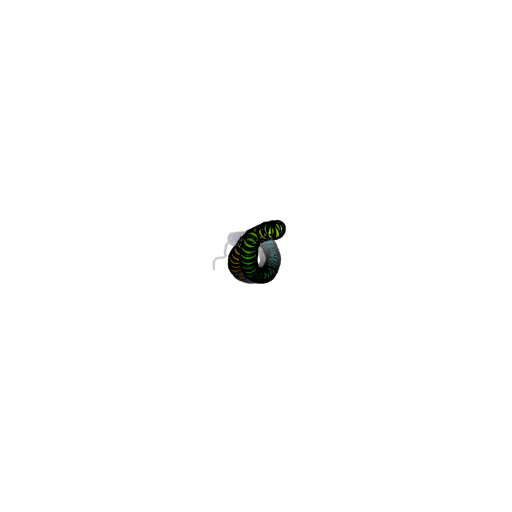07 0.478 50.148 1.00 97.31 129 ARG A N 1
ATOM 908 C CA . ARG A 1 129 ? -26.554 1.666 49.356 1.00 97.31 129 ARG A CA 1
ATOM 909 C C . ARG A 1 129 ? -25.315 2.301 48.720 1.00 97.31 129 ARG A C 1
ATOM 911 O O . ARG A 1 129 ? -25.291 2.527 47.512 1.00 97.31 129 ARG A O 1
ATOM 918 N N . LYS A 1 130 ? -24.254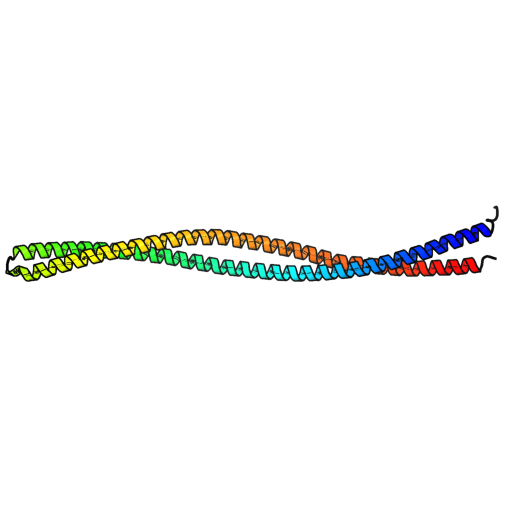 2.515 49.506 1.00 97.31 130 LYS A N 1
ATOM 919 C CA . LYS A 1 130 ? -22.978 3.057 49.006 1.00 97.31 130 LYS A CA 1
ATOM 920 C C . LYS A 1 130 ? -22.332 2.151 47.961 1.00 97.31 130 LYS A C 1
ATOM 922 O O . LYS A 1 130 ? -21.858 2.652 46.945 1.00 97.31 130 LYS A O 1
ATOM 927 N N . LEU A 1 131 ? -22.329 0.836 48.182 1.00 97.75 131 LEU A N 1
ATOM 928 C CA . LEU A 1 131 ? -21.792 -0.127 47.215 1.00 97.75 131 LEU A CA 1
ATOM 929 C C . LEU A 1 131 ? -22.570 -0.093 45.894 1.00 97.75 131 LEU A C 1
ATOM 931 O O . LEU A 1 131 ? -21.962 -0.143 44.826 1.00 97.75 131 LEU A O 1
ATOM 935 N N . ALA A 1 132 ? -23.896 0.050 45.950 1.00 97.69 132 ALA A N 1
ATOM 936 C CA . ALA A 1 132 ? -24.732 0.188 44.762 1.00 97.69 132 ALA A CA 1
ATOM 937 C C . ALA A 1 132 ? -24.433 1.490 43.990 1.00 97.69 132 ALA A C 1
ATOM 939 O O . ALA A 1 132 ? -24.283 1.466 42.767 1.00 97.69 132 ALA A O 1
ATOM 940 N N . GLU A 1 133 ? -24.277 2.620 44.687 1.00 97.25 133 GLU A N 1
ATOM 941 C CA . GLU A 1 133 ? -23.874 3.898 44.078 1.00 97.25 133 GLU A CA 1
ATOM 942 C C . GLU A 1 133 ? -22.469 3.815 43.443 1.00 97.25 133 GLU A C 1
ATOM 944 O O . GLU A 1 133 ? -22.256 4.288 42.323 1.00 97.25 133 GLU A O 1
ATOM 949 N N . GLN A 1 134 ? -21.516 3.157 44.111 1.00 97.62 134 GLN A N 1
ATOM 950 C CA . GLN A 1 134 ? -20.169 2.919 43.580 1.00 97.62 134 GLN A CA 1
ATOM 951 C C . GLN A 1 134 ? -20.182 2.019 42.338 1.00 97.62 134 GLN A C 1
ATOM 953 O O . GLN A 1 134 ? -19.518 2.338 41.350 1.00 97.62 134 GLN A O 1
ATOM 958 N N . ALA A 1 135 ? -20.960 0.932 42.354 1.00 96.62 135 ALA A N 1
ATOM 959 C CA . ALA A 1 135 ? -21.105 0.023 41.218 1.00 96.62 135 ALA A CA 1
ATOM 960 C C . ALA A 1 135 ? -21.698 0.730 39.992 1.00 96.62 135 ALA A C 1
ATOM 962 O O . ALA A 1 135 ? -21.205 0.553 38.873 1.00 96.62 135 ALA A O 1
ATOM 963 N N . ARG A 1 136 ? -22.698 1.597 40.199 1.00 96.44 136 ARG A N 1
ATOM 964 C CA . ARG A 1 136 ? -23.253 2.452 39.144 1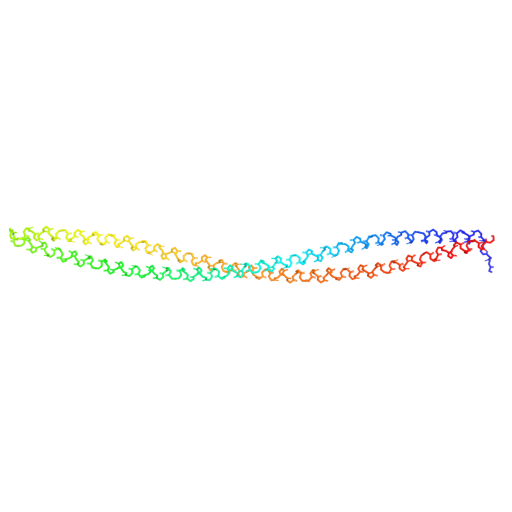.00 96.44 136 ARG A CA 1
ATOM 965 C C . ARG A 1 136 ? -22.190 3.379 38.553 1.00 96.44 136 ARG A C 1
ATOM 967 O O . ARG A 1 136 ? -22.014 3.397 37.339 1.00 96.44 136 ARG A O 1
ATOM 974 N N . SER A 1 137 ? -21.465 4.115 39.395 1.00 97.06 137 SER A N 1
ATOM 975 C CA . SER A 1 137 ? -20.431 5.060 38.946 1.00 97.06 137 SER A CA 1
ATOM 976 C C . SER A 1 137 ? -19.323 4.370 38.136 1.00 97.06 137 SER A C 1
ATOM 978 O O . SER A 1 137 ? -18.942 4.839 37.059 1.00 97.06 137 SER A O 1
ATOM 980 N N . ALA A 1 138 ? -18.862 3.204 38.600 1.00 97.25 138 ALA A N 1
ATOM 981 C CA . ALA A 1 138 ? -17.893 2.385 37.875 1.00 97.25 138 ALA A CA 1
ATOM 982 C C . ALA A 1 138 ? -18.449 1.898 36.525 1.00 97.25 138 ALA A C 1
ATOM 984 O O . ALA A 1 138 ? -17.755 1.946 35.510 1.00 97.25 138 ALA A O 1
ATOM 985 N N . SER A 1 139 ? -19.720 1.489 36.483 1.00 97.25 139 SER A N 1
ATOM 986 C CA . SER A 1 139 ? -20.382 1.059 35.245 1.00 97.25 139 SER A CA 1
ATOM 987 C C . SER A 1 139 ? -20.497 2.200 34.234 1.00 97.25 139 SER A C 1
ATOM 989 O O . SER A 1 139 ? -20.202 2.010 33.056 1.00 97.25 139 SER A O 1
ATOM 991 N N . GLU A 1 140 ? -20.842 3.410 34.679 1.00 95.81 140 GLU A N 1
ATOM 992 C CA . GLU A 1 140 ? -20.887 4.601 33.822 1.00 95.81 140 GLU A CA 1
ATOM 993 C C . GLU A 1 140 ? -19.503 4.953 33.247 1.00 95.81 140 GLU A C 1
ATOM 995 O O . GLU A 1 140 ? -19.400 5.346 32.083 1.00 95.81 140 GLU A O 1
ATOM 1000 N N . GLN A 1 141 ? -18.426 4.786 34.026 1.00 97.38 141 GLN A N 1
ATOM 1001 C CA . GLN A 1 141 ? -17.050 4.934 33.534 1.00 97.38 141 GLN A CA 1
ATOM 1002 C C . GLN A 1 141 ? -16.712 3.902 32.452 1.00 97.38 141 GLN A C 1
ATOM 1004 O O . GLN A 1 141 ? -16.199 4.279 31.398 1.00 97.38 141 GLN A O 1
ATOM 1009 N N . ILE A 1 142 ? -17.044 2.627 32.675 1.00 97.50 142 ILE A N 1
ATOM 1010 C CA . ILE A 1 142 ? -16.841 1.555 31.687 1.00 97.50 142 ILE A CA 1
ATOM 1011 C C . ILE A 1 142 ? -17.629 1.851 30.404 1.00 97.50 142 ILE A C 1
ATOM 1013 O O . ILE A 1 142 ? -17.094 1.703 29.308 1.00 97.50 142 ILE A O 1
ATOM 1017 N N . GLY A 1 143 ? -18.871 2.330 30.526 1.00 97.00 143 GLY A N 1
ATOM 1018 C CA . GLY A 1 143 ? -19.705 2.696 29.381 1.00 97.00 143 GLY A CA 1
ATOM 1019 C C . GLY A 1 143 ? -19.106 3.816 28.531 1.00 97.00 143 GLY A C 1
ATOM 1020 O O . GLY A 1 143 ? -19.172 3.756 27.305 1.00 97.00 143 GLY A O 1
ATOM 1021 N N . ARG A 1 144 ? -18.471 4.817 29.158 1.00 97.19 144 ARG A N 1
ATOM 1022 C CA . ARG A 1 144 ? -17.750 5.868 28.421 1.00 97.19 144 ARG A CA 1
ATOM 1023 C C . ARG A 1 144 ? -16.591 5.294 27.610 1.00 97.19 144 ARG A C 1
ATOM 1025 O O . ARG A 1 144 ? -16.526 5.548 26.413 1.00 97.19 144 ARG A O 1
ATOM 1032 N N . ILE A 1 145 ? -15.758 4.457 28.230 1.00 97.50 145 ILE A N 1
ATOM 1033 C CA . ILE A 1 145 ? -14.623 3.807 27.556 1.00 97.50 145 ILE A CA 1
ATOM 1034 C C . ILE A 1 145 ? -15.109 2.934 26.390 1.00 97.50 145 ILE A C 1
ATOM 1036 O O . ILE A 1 145 ? -14.548 2.988 25.301 1.00 97.50 145 ILE A O 1
ATOM 1040 N N . ALA A 1 146 ? -16.181 2.161 26.580 1.00 97.50 146 ALA A N 1
ATOM 1041 C CA . ALA A 1 146 ? -16.747 1.323 25.522 1.00 97.50 146 ALA A CA 1
ATOM 1042 C C . ALA A 1 146 ? -17.260 2.146 24.326 1.00 97.50 146 ALA A C 1
ATOM 1044 O O . ALA A 1 146 ? -17.050 1.770 23.172 1.00 97.50 146 ALA A O 1
ATOM 1045 N N . ASN A 1 147 ? -17.894 3.293 24.581 1.00 96.44 147 ASN A N 1
ATOM 1046 C CA . ASN A 1 147 ? -18.353 4.194 23.522 1.00 96.44 147 ASN A CA 1
ATOM 1047 C C . ASN A 1 147 ? -17.189 4.871 22.782 1.00 96.44 147 ASN A C 1
ATOM 1049 O O . ASN A 1 147 ? -17.243 5.013 21.558 1.00 96.44 147 ASN A O 1
ATOM 1053 N N . GLU A 1 148 ? -16.132 5.257 23.499 1.00 97.38 148 GLU A N 1
ATOM 1054 C CA . GLU A 1 148 ? -14.898 5.771 22.896 1.00 97.38 148 GLU A CA 1
ATOM 1055 C C . GLU A 1 148 ? -14.254 4.709 21.995 1.00 97.38 148 GLU A C 1
ATOM 1057 O O . GLU A 1 148 ? -13.995 4.988 20.827 1.00 97.38 148 GLU A O 1
ATOM 1062 N N . LEU A 1 149 ? -14.116 3.465 22.473 1.00 97.38 149 LEU A N 1
ATOM 1063 C CA . LEU A 1 149 ? -13.602 2.344 21.676 1.00 97.38 149 LEU A CA 1
ATOM 1064 C C . LEU A 1 149 ? -14.438 2.083 20.418 1.00 97.38 149 LEU A C 1
ATOM 1066 O O . LEU A 1 149 ? -13.879 1.855 19.345 1.00 97.38 149 LEU A O 1
ATOM 1070 N N . ASN A 1 150 ? -15.769 2.147 20.518 1.00 95.31 150 ASN A N 1
ATOM 1071 C CA . ASN A 1 150 ? -16.646 1.992 19.358 1.00 95.31 150 ASN A CA 1
ATOM 1072 C C . ASN A 1 150 ? -16.421 3.103 18.320 1.00 95.31 150 ASN A C 1
ATOM 1074 O O . ASN A 1 150 ? -16.350 2.822 17.124 1.00 95.31 150 ASN A O 1
ATOM 1078 N N . THR A 1 151 ? -16.274 4.347 18.782 1.00 96.62 151 THR A N 1
ATOM 1079 C CA . THR A 1 151 ? -16.022 5.512 17.922 1.00 96.62 151 THR A CA 1
ATOM 1080 C C . THR A 1 151 ? -14.668 5.384 17.230 1.00 96.62 151 THR A C 1
ATOM 1082 O O . THR A 1 151 ? -14.609 5.381 16.005 1.00 96.62 151 THR A O 1
ATOM 1085 N N . THR A 1 152 ? -13.599 5.137 17.991 1.00 97.00 152 THR A N 1
ATOM 1086 C CA . THR A 1 152 ? -12.253 4.928 17.439 1.00 97.00 152 THR A CA 1
ATOM 1087 C C . THR A 1 152 ? -12.208 3.755 16.460 1.00 97.00 152 THR A C 1
ATOM 1089 O O . THR A 1 152 ? -11.536 3.840 15.436 1.00 97.00 152 THR A O 1
ATOM 1092 N N . SER A 1 153 ? -12.946 2.671 16.724 1.00 97.19 153 SER A N 1
ATOM 1093 C CA . SER A 1 153 ? -13.020 1.534 15.801 1.00 97.19 153 SER A CA 1
ATOM 1094 C C . SER A 1 153 ? -13.684 1.895 14.463 1.00 97.19 153 SER A C 1
ATOM 1096 O O . SER A 1 153 ? -13.244 1.451 13.395 1.00 97.19 153 SER A O 1
ATOM 1098 N N . ARG A 1 154 ? -14.730 2.731 14.492 1.00 95.88 154 ARG A N 1
ATOM 1099 C CA . ARG A 1 154 ? -15.397 3.226 13.278 1.00 95.88 154 ARG A CA 1
ATOM 1100 C C . ARG A 1 154 ? -14.493 4.147 12.472 1.00 95.88 154 ARG A C 1
ATOM 1102 O O . ARG A 1 154 ? -14.372 3.935 11.268 1.00 95.88 154 ARG A O 1
ATOM 1109 N N . ASP A 1 155 ? -13.827 5.088 13.132 1.00 97.12 155 ASP A N 1
ATOM 1110 C CA . ASP A 1 155 ? -12.897 6.016 12.482 1.00 97.12 155 ASP A CA 1
ATOM 1111 C C . ASP A 1 155 ? -11.731 5.248 11.838 1.00 97.12 155 ASP A C 1
ATOM 1113 O O . ASP A 1 155 ? -11.398 5.450 10.669 1.00 97.12 155 ASP A O 1
ATOM 1117 N N . ALA A 1 156 ? -11.164 4.274 12.558 1.00 97.62 156 ALA A N 1
ATOM 1118 C CA . ALA A 1 156 ? -10.134 3.392 12.018 1.00 97.62 156 ALA A CA 1
ATOM 1119 C C . ALA A 1 156 ? -10.647 2.558 10.828 1.00 97.62 156 ALA A C 1
ATOM 1121 O O . ALA A 1 156 ? -9.914 2.357 9.862 1.00 97.62 156 ALA A O 1
ATOM 1122 N N . SER A 1 157 ? -11.906 2.106 10.853 1.00 97.12 157 SER A N 1
ATOM 1123 C CA . SER A 1 157 ? -12.509 1.360 9.736 1.00 97.12 157 SER A CA 1
ATOM 1124 C C . SER A 1 157 ? -12.693 2.231 8.493 1.00 97.12 157 SER A C 1
ATOM 1126 O O . SER A 1 157 ? -12.604 1.754 7.364 1.00 97.12 157 SER A O 1
ATOM 1128 N N . GLU A 1 158 ? -12.980 3.518 8.665 1.00 96.50 158 GLU A N 1
ATOM 1129 C CA . GLU A 1 158 ? -13.029 4.463 7.552 1.00 96.50 158 GLU A CA 1
ATOM 1130 C C . GLU A 1 158 ? -11.640 4.689 6.947 1.00 96.50 158 GLU A C 1
ATOM 1132 O O . GLU A 1 158 ? -11.483 4.531 5.737 1.00 96.50 158 GLU A O 1
ATOM 1137 N N . ALA A 1 159 ? -10.622 4.913 7.782 1.00 96.94 159 ALA A N 1
ATOM 1138 C CA . ALA A 1 159 ? -9.238 5.058 7.329 1.00 96.94 159 ALA A CA 1
ATOM 1139 C C . ALA A 1 159 ? -8.714 3.804 6.600 1.00 96.94 159 ALA A C 1
ATOM 1141 O O . ALA A 1 159 ? -8.024 3.909 5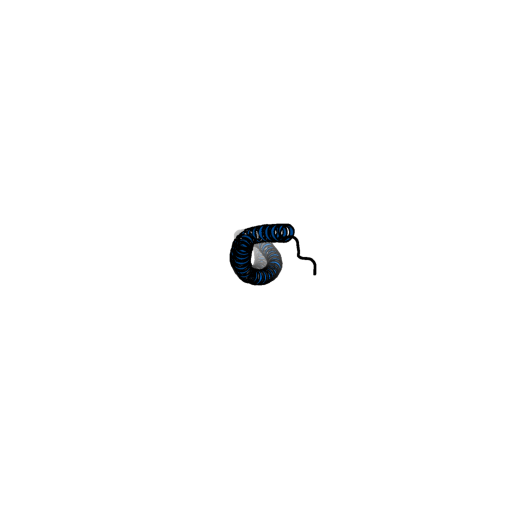.581 1.00 96.94 159 ALA A O 1
ATOM 1142 N N . VAL A 1 160 ? -9.065 2.604 7.080 1.00 97.69 160 VAL A N 1
ATOM 1143 C CA . VAL A 1 160 ? -8.733 1.341 6.401 1.00 97.69 160 VAL A CA 1
ATOM 1144 C C . VAL A 1 160 ? -9.404 1.270 5.027 1.00 97.69 160 VAL A C 1
ATOM 1146 O O . VAL A 1 160 ? -8.735 0.932 4.056 1.00 97.69 160 VAL A O 1
ATOM 1149 N N . ARG A 1 161 ? -10.682 1.647 4.896 1.00 95.56 161 ARG A N 1
ATOM 1150 C CA . ARG A 1 161 ? -11.368 1.668 3.589 1.00 95.56 161 ARG A CA 1
ATOM 1151 C C . ARG A 1 161 ? -10.771 2.674 2.609 1.00 95.56 161 ARG A C 1
ATOM 1153 O O . ARG A 1 161 ? -10.643 2.362 1.428 1.00 95.56 161 ARG A O 1
ATOM 1160 N N . GLU A 1 162 ? -10.392 3.860 3.074 1.00 96.19 162 GLU A N 1
ATOM 1161 C CA . GLU A 1 162 ? -9.697 4.840 2.231 1.00 96.19 162 GLU A CA 1
ATOM 1162 C C . GLU A 1 162 ? -8.355 4.282 1.736 1.00 96.19 162 GLU A C 1
ATOM 1164 O O . GLU A 1 162 ? -8.036 4.341 0.544 1.00 96.19 162 GLU A O 1
ATOM 1169 N N . THR A 1 163 ? -7.602 3.658 2.642 1.00 96.19 163 THR A N 1
ATOM 1170 C CA . THR A 1 163 ? -6.306 3.055 2.321 1.00 96.19 163 THR A CA 1
ATOM 1171 C C . THR A 1 163 ? -6.454 1.863 1.363 1.00 96.19 163 THR A C 1
ATOM 1173 O O . THR A 1 163 ? -5.626 1.700 0.470 1.00 96.19 163 THR A O 1
ATOM 1176 N N . ASP A 1 164 ? -7.524 1.071 1.466 1.00 95.88 164 ASP A N 1
ATOM 1177 C CA . ASP A 1 164 ? -7.839 -0.017 0.526 1.00 95.88 164 ASP A CA 1
ATOM 1178 C C . ASP A 1 164 ? -8.083 0.503 -0.903 1.00 95.88 164 ASP A C 1
ATOM 1180 O O . ASP A 1 164 ? -7.587 -0.061 -1.887 1.00 95.88 164 ASP A O 1
ATOM 1184 N N . GLY A 1 165 ? -8.747 1.657 -1.025 1.00 94.94 165 GLY A N 1
ATOM 1185 C CA . GLY A 1 165 ? -8.880 2.373 -2.294 1.00 94.94 165 GLY A CA 1
ATOM 1186 C C . GLY A 1 165 ? -7.524 2.787 -2.877 1.00 94.94 165 GLY A C 1
ATOM 1187 O O . GLY A 1 165 ? -7.267 2.575 -4.067 1.00 94.94 165 GLY A O 1
ATOM 1188 N N . ALA A 1 166 ? -6.625 3.316 -2.042 1.00 95.25 166 ALA A N 1
ATOM 1189 C CA . ALA A 1 166 ? -5.270 3.686 -2.454 1.00 95.25 166 ALA A CA 1
ATOM 1190 C C . ALA A 1 166 ? -4.423 2.468 -2.868 1.00 95.25 166 ALA A C 1
ATOM 1192 O O . ALA A 1 166 ? -3.704 2.537 -3.865 1.00 95.25 166 ALA A O 1
ATOM 1193 N N . VAL A 1 167 ? -4.543 1.340 -2.160 1.00 96.56 167 VAL A N 1
ATOM 1194 C CA . VAL A 1 167 ? -3.899 0.058 -2.505 1.00 96.56 167 VAL A CA 1
ATOM 1195 C C . VAL A 1 167 ? -4.396 -0.446 -3.859 1.00 96.56 167 VAL A C 1
ATOM 1197 O O . VAL A 1 167 ? -3.588 -0.778 -4.729 1.00 96.56 167 VAL A O 1
ATOM 1200 N N . THR A 1 168 ? -5.710 -0.429 -4.088 1.00 94.94 168 THR A N 1
ATOM 1201 C CA . THR A 1 168 ? -6.314 -0.831 -5.367 1.00 94.94 168 THR A CA 1
ATOM 1202 C C . THR A 1 168 ? -5.833 0.053 -6.519 1.00 94.94 168 THR A C 1
ATOM 1204 O O . THR A 1 168 ? -5.466 -0.449 -7.584 1.00 94.94 168 THR A O 1
ATOM 1207 N N . HIS A 1 169 ? -5.778 1.370 -6.306 1.00 95.56 169 HIS A N 1
ATOM 1208 C CA . HIS A 1 169 ? -5.239 2.302 -7.293 1.00 95.56 169 HIS A CA 1
ATOM 1209 C C . HIS A 1 169 ? -3.748 2.052 -7.564 1.00 95.56 169 HIS A C 1
ATOM 1211 O O . HIS A 1 169 ? -3.340 1.943 -8.722 1.00 95.56 169 HIS A O 1
ATOM 1217 N N . GLY A 1 170 ? -2.944 1.893 -6.508 1.00 94.69 170 GLY A N 1
ATOM 1218 C CA . GLY A 1 170 ? -1.515 1.597 -6.603 1.00 94.69 170 GLY A CA 1
ATOM 1219 C C . GLY A 1 170 ? -1.236 0.311 -7.378 1.00 94.69 170 GLY A C 1
ATOM 1220 O O . GLY A 1 170 ? -0.336 0.285 -8.218 1.00 94.69 170 GLY A O 1
ATOM 1221 N N . ARG A 1 171 ? -2.061 -0.725 -7.182 1.00 94.12 171 ARG A N 1
ATOM 1222 C CA . ARG A 1 171 ? -2.006 -1.966 -7.964 1.00 94.12 171 ARG A CA 1
ATOM 1223 C C . ARG A 1 171 ? -2.232 -1.707 -9.452 1.00 94.12 171 ARG A C 1
ATOM 1225 O O . ARG A 1 171 ? -1.476 -2.206 -10.280 1.00 94.12 171 ARG A O 1
ATOM 1232 N N . GLY A 1 172 ? -3.236 -0.899 -9.796 1.00 94.38 172 GLY A N 1
ATOM 1233 C CA . GLY A 1 172 ? -3.513 -0.519 -11.183 1.00 94.38 172 GLY A CA 1
ATOM 1234 C C . GLY A 1 172 ? -2.335 0.202 -11.846 1.00 94.38 172 GLY A C 1
ATOM 1235 O O . GLY A 1 172 ? -1.937 -0.154 -12.954 1.00 94.38 172 GLY A O 1
ATOM 1236 N N . VAL A 1 173 ? -1.725 1.163 -11.146 1.00 95.50 173 VAL A N 1
ATOM 1237 C CA . VAL A 1 173 ? -0.538 1.887 -11.635 1.00 95.50 173 VAL A CA 1
ATOM 1238 C C . VAL A 1 173 ? 0.660 0.947 -11.809 1.00 95.50 173 VAL A C 1
ATOM 1240 O O . VAL A 1 173 ? 1.369 1.037 -12.810 1.00 95.50 173 VAL A O 1
ATOM 1243 N N . ALA A 1 174 ? 0.878 0.018 -10.874 1.00 93.62 174 ALA A N 1
ATOM 1244 C CA . ALA A 1 174 ? 1.960 -0.961 -10.968 1.00 93.62 174 ALA A CA 1
ATOM 1245 C C . ALA A 1 174 ? 1.808 -1.871 -12.200 1.00 93.62 174 ALA A C 1
ATOM 1247 O O . ALA A 1 174 ? 2.786 -2.098 -12.914 1.00 93.62 174 ALA A O 1
ATOM 1248 N N . VAL A 1 175 ? 0.585 -2.323 -12.500 1.00 92.62 175 VAL A N 1
ATOM 1249 C CA . VAL A 1 175 ? 0.287 -3.117 -13.705 1.00 92.62 175 VAL A CA 1
ATOM 1250 C C . VAL A 1 175 ? 0.564 -2.315 -14.980 1.00 92.62 175 VAL A C 1
ATOM 1252 O O . VAL A 1 175 ? 1.266 -2.801 -15.865 1.00 92.62 175 VAL A O 1
ATOM 1255 N N . GLN A 1 176 ? 0.117 -1.059 -15.058 1.00 94.94 176 GLN A N 1
ATOM 1256 C CA . GLN A 1 176 ? 0.412 -0.191 -16.209 1.00 94.94 176 GLN A CA 1
ATOM 1257 C C . GLN A 1 176 ? 1.921 0.033 -16.394 1.00 94.94 176 GLN A C 1
ATOM 1259 O O . GLN A 1 176 ? 2.435 0.026 -17.514 1.00 94.94 176 GLN A O 1
ATOM 1264 N N . ALA A 1 177 ? 2.666 0.190 -15.297 1.00 93.56 177 ALA A N 1
ATOM 1265 C CA . ALA A 1 177 ? 4.119 0.303 -15.351 1.00 93.56 177 ALA A CA 1
ATOM 1266 C C . ALA A 1 177 ? 4.780 -0.992 -15.858 1.00 93.56 177 ALA A C 1
ATOM 1268 O O . ALA A 1 177 ? 5.754 -0.925 -16.608 1.00 93.56 177 ALA A O 1
ATOM 1269 N N . GLN A 1 178 ? 4.257 -2.170 -15.498 1.00 92.62 178 GLN A N 1
ATOM 1270 C CA . GLN A 1 178 ? 4.737 -3.452 -16.028 1.00 92.62 178 GLN A CA 1
ATOM 1271 C C . GLN A 1 178 ? 4.510 -3.576 -17.539 1.00 92.62 178 GLN A C 1
ATOM 1273 O O . GLN A 1 178 ? 5.410 -4.038 -18.242 1.00 92.62 178 GLN A O 1
ATOM 1278 N N . GLU A 1 179 ? 3.350 -3.143 -18.039 1.00 93.50 179 GLU A N 1
ATOM 1279 C CA . GLU A 1 179 ? 3.041 -3.112 -19.474 1.00 93.50 179 GLU A CA 1
ATOM 1280 C C . GLU A 1 179 ? 4.009 -2.190 -20.227 1.00 93.50 179 GLU A C 1
ATOM 1282 O O . GLU A 1 179 ? 4.659 -2.622 -21.182 1.00 93.50 179 GLU A O 1
ATOM 1287 N N . ALA A 1 180 ? 4.221 -0.968 -19.728 1.00 93.88 180 ALA A N 1
ATOM 1288 C CA . ALA A 1 180 ? 5.184 -0.033 -20.307 1.00 93.88 180 ALA A CA 1
ATOM 1289 C C . ALA A 1 180 ? 6.616 -0.604 -20.319 1.00 93.88 180 ALA A C 1
ATOM 1291 O O . ALA A 1 180 ? 7.342 -0.474 -21.305 1.00 93.88 180 ALA A O 1
ATOM 1292 N N . MET A 1 181 ? 7.038 -1.290 -19.251 1.00 92.75 181 MET A N 1
ATOM 1293 C CA . MET A 1 181 ? 8.346 -1.956 -19.217 1.00 92.75 181 MET A CA 1
ATOM 1294 C C . MET A 1 181 ? 8.448 -3.079 -20.255 1.00 92.75 181 MET A C 1
ATOM 1296 O O . MET A 1 181 ? 9.494 -3.217 -20.892 1.00 92.75 181 MET A O 1
ATOM 1300 N N . ALA A 1 182 ? 7.381 -3.851 -20.475 1.00 91.25 182 ALA A N 1
ATOM 1301 C CA . ALA A 1 182 ? 7.358 -4.893 -21.501 1.00 91.25 182 ALA A CA 1
ATOM 1302 C C . ALA A 1 182 ? 7.531 -4.306 -22.916 1.00 91.25 182 ALA A C 1
ATOM 1304 O O . ALA A 1 182 ? 8.312 -4.833 -23.715 1.00 91.25 182 ALA A O 1
ATOM 1305 N N . GLU A 1 183 ? 6.888 -3.174 -23.209 1.00 93.38 183 GLU A N 1
ATOM 1306 C CA . GLU A 1 183 ? 7.067 -2.455 -24.477 1.00 93.38 183 GLU A CA 1
ATOM 1307 C C . GLU A 1 183 ? 8.506 -1.950 -24.656 1.00 93.38 183 GLU A C 1
ATOM 1309 O O . GLU A 1 183 ? 9.120 -2.148 -25.712 1.00 93.38 183 GLU A O 1
ATOM 1314 N N . ILE A 1 184 ? 9.098 -1.358 -23.611 1.00 92.44 184 ILE A N 1
ATOM 1315 C CA . ILE A 1 184 ? 10.488 -0.881 -23.662 1.00 92.44 184 ILE A CA 1
ATOM 1316 C C . ILE A 1 184 ? 11.453 -2.061 -23.858 1.00 92.44 184 ILE A C 1
ATOM 1318 O O . ILE A 1 184 ? 12.434 -1.930 -24.598 1.00 92.44 184 ILE A O 1
ATOM 1322 N N . GLN A 1 185 ? 11.177 -3.223 -23.257 1.00 91.25 185 GLN A N 1
ATOM 1323 C CA . GLN A 1 185 ? 11.989 -4.431 -23.423 1.00 91.25 185 GLN A CA 1
ATOM 1324 C C . GLN A 1 185 ? 11.962 -4.921 -24.873 1.00 91.25 185 GLN A C 1
ATOM 1326 O O . GLN A 1 185 ? 13.016 -5.212 -25.451 1.00 91.25 185 GLN A O 1
ATOM 1331 N N . ALA A 1 186 ? 10.773 -4.968 -25.480 1.00 92.00 186 ALA A N 1
ATOM 1332 C CA . ALA A 1 186 ? 10.612 -5.312 -26.887 1.00 92.00 186 ALA A CA 1
ATOM 1333 C C . ALA A 1 186 ? 11.375 -4.326 -27.789 1.00 92.00 186 ALA A C 1
ATOM 1335 O O . ALA A 1 186 ? 12.120 -4.742 -28.681 1.00 92.00 186 ALA A O 1
ATOM 1336 N N . GLY A 1 187 ? 11.280 -3.024 -27.499 1.00 93.69 187 GLY A N 1
ATOM 1337 C CA . GLY A 1 187 ? 12.032 -1.983 -28.199 1.00 93.69 187 GLY A CA 1
ATOM 1338 C C . GLY A 1 187 ? 13.551 -2.129 -28.056 1.00 93.69 187 GLY A C 1
ATOM 1339 O O . GLY A 1 187 ? 14.280 -1.976 -29.036 1.00 93.69 187 GLY A O 1
ATOM 1340 N N . ALA A 1 188 ? 14.051 -2.469 -26.865 1.00 91.75 188 ALA A N 1
ATOM 1341 C CA . ALA A 1 188 ? 15.476 -2.704 -26.626 1.00 91.75 188 ALA A CA 1
ATOM 1342 C C . ALA A 1 188 ? 15.997 -3.905 -27.425 1.00 91.75 188 ALA A C 1
ATOM 1344 O O . ALA A 1 188 ? 17.028 -3.796 -28.092 1.00 91.75 188 ALA A O 1
ATOM 1345 N N . LYS A 1 189 ? 15.248 -5.014 -27.438 1.00 92.44 189 LYS A N 1
ATOM 1346 C CA . LYS A 1 189 ? 15.572 -6.187 -28.260 1.00 92.44 189 LYS A CA 1
ATOM 1347 C C . LYS A 1 189 ? 15.623 -5.822 -29.744 1.00 92.44 189 LYS A C 1
ATOM 1349 O O . LYS A 1 189 ? 16.587 -6.162 -30.429 1.00 92.44 189 LYS A O 1
ATOM 1354 N N . ARG A 1 190 ? 14.638 -5.056 -30.224 1.00 95.12 190 ARG A N 1
ATOM 1355 C CA . ARG A 1 190 ? 14.594 -4.616 -31.621 1.00 95.12 190 ARG A CA 1
ATOM 1356 C C . ARG A 1 190 ? 15.771 -3.710 -31.989 1.00 95.12 190 ARG A C 1
ATOM 1358 O O . ARG A 1 190 ? 16.313 -3.843 -33.081 1.00 95.12 190 ARG A O 1
ATOM 1365 N N . ARG A 1 191 ? 16.211 -2.829 -31.083 1.00 94.38 191 ARG A N 1
ATOM 1366 C CA . ARG A 1 191 ? 17.409 -1.997 -31.295 1.00 94.38 191 ARG A CA 1
ATOM 1367 C C . ARG A 1 191 ? 18.669 -2.841 -31.486 1.00 94.38 191 ARG A C 1
ATOM 1369 O O . ARG A 1 191 ? 19.426 -2.565 -32.408 1.00 94.38 191 ARG A O 1
ATOM 1376 N N . VAL A 1 192 ? 18.872 -3.883 -30.676 1.00 94.88 192 VAL A N 1
ATOM 1377 C CA . VAL A 1 192 ? 20.024 -4.796 -30.828 1.00 94.88 192 VAL A CA 1
ATOM 1378 C C . VAL A 1 192 ? 20.017 -5.477 -32.202 1.00 94.88 192 VAL A C 1
ATOM 1380 O O . VAL A 1 192 ? 21.057 -5.555 -32.860 1.00 94.88 192 VAL A O 1
ATOM 1383 N N . GLU A 1 193 ? 18.850 -5.930 -32.668 1.00 95.62 193 GLU A N 1
ATOM 1384 C CA . GLU A 1 193 ? 18.697 -6.531 -34.001 1.00 95.62 193 GLU A CA 1
ATOM 1385 C C . GLU A 1 193 ? 19.073 -5.543 -35.117 1.00 95.62 193 GLU A C 1
ATOM 1387 O O . GLU A 1 193 ? 19.860 -5.883 -36.000 1.00 95.62 193 GLU A O 1
ATOM 1392 N N . VAL A 1 194 ? 18.562 -4.309 -35.052 1.00 96.31 194 VAL A N 1
ATOM 1393 C CA . VAL A 1 194 ? 18.843 -3.257 -36.043 1.00 96.31 194 VAL A CA 1
ATOM 1394 C C . VAL A 1 194 ? 20.327 -2.884 -36.060 1.00 96.31 194 VAL A C 1
ATOM 1396 O O . VAL A 1 194 ? 20.927 -2.835 -37.131 1.00 96.31 194 VAL A O 1
ATOM 1399 N N . VAL A 1 195 ? 20.950 -2.687 -34.895 1.00 96.50 195 VAL A N 1
ATOM 1400 C CA . VAL A 1 195 ? 22.387 -2.372 -34.803 1.00 96.50 195 VAL A CA 1
ATOM 1401 C C . VAL A 1 195 ? 23.236 -3.492 -35.404 1.00 96.50 195 VAL A C 1
ATOM 1403 O O . VAL A 1 195 ? 24.189 -3.226 -36.136 1.00 96.50 195 VAL A O 1
ATOM 1406 N N . THR A 1 196 ? 22.866 -4.750 -35.159 1.00 95.69 196 THR A N 1
ATOM 1407 C CA . THR A 1 196 ? 23.555 -5.908 -35.747 1.00 95.69 196 THR A CA 1
ATOM 1408 C C . THR A 1 196 ? 23.456 -5.887 -37.275 1.00 95.69 196 THR A C 1
ATOM 1410 O O . THR A 1 196 ? 24.464 -6.038 -37.960 1.00 95.69 196 THR A O 1
ATOM 1413 N N . GLN A 1 197 ? 22.265 -5.631 -37.825 1.00 96.81 197 GLN A N 1
ATOM 1414 C CA . GLN A 1 197 ? 22.054 -5.547 -39.275 1.00 96.81 197 GLN A CA 1
ATOM 1415 C C . GLN A 1 197 ? 22.842 -4.401 -39.923 1.00 96.81 197 GLN A C 1
ATOM 1417 O O . GLN A 1 197 ? 23.445 -4.597 -40.980 1.00 96.81 197 GLN A O 1
ATOM 1422 N N . ILE A 1 198 ? 22.864 -3.224 -39.290 1.00 96.50 198 ILE A N 1
ATOM 1423 C CA . ILE A 1 198 ? 23.610 -2.056 -39.778 1.00 96.50 198 ILE A CA 1
ATOM 1424 C C . ILE A 1 198 ? 25.115 -2.329 -39.735 1.00 96.50 198 ILE A C 1
ATOM 1426 O O . ILE A 1 198 ? 25.810 -2.063 -40.711 1.00 96.50 198 ILE A O 1
ATOM 1430 N N . THR A 1 199 ? 25.610 -2.931 -38.653 1.00 96.88 199 THR A N 1
ATOM 1431 C CA . THR A 1 199 ? 27.028 -3.295 -38.514 1.00 96.88 199 THR A CA 1
ATOM 1432 C C . THR A 1 199 ? 27.471 -4.220 -39.650 1.00 96.88 199 THR A C 1
ATOM 1434 O O . THR A 1 199 ? 28.508 -3.990 -40.268 1.00 96.88 199 THR A O 1
ATOM 1437 N N . GLU A 1 200 ? 26.668 -5.234 -39.984 1.00 96.50 200 GLU A N 1
ATOM 1438 C CA . GLU A 1 200 ? 26.946 -6.125 -41.118 1.00 96.50 200 GLU A CA 1
ATOM 1439 C C . GLU A 1 200 ? 26.915 -5.394 -42.469 1.00 96.50 200 GLU A C 1
ATOM 1441 O O . GLU A 1 200 ? 27.736 -5.669 -43.346 1.00 96.50 200 GLU A O 1
ATOM 1446 N N . ALA A 1 201 ? 26.003 -4.436 -42.652 1.00 96.62 201 ALA A N 1
ATOM 1447 C CA . ALA A 1 201 ? 25.960 -3.619 -43.862 1.00 96.62 201 ALA A CA 1
ATOM 1448 C C . ALA A 1 201 ? 27.210 -2.731 -44.007 1.00 96.62 201 ALA A C 1
ATOM 1450 O O . ALA A 1 201 ? 27.804 -2.706 -45.085 1.00 96.62 201 ALA A O 1
ATOM 1451 N N . ILE A 1 202 ? 27.653 -2.080 -42.927 1.00 95.69 202 ILE A N 1
ATOM 1452 C CA . ILE A 1 202 ? 28.857 -1.236 -42.927 1.00 95.69 202 ILE A CA 1
ATOM 1453 C C . ILE A 1 202 ? 30.113 -2.084 -43.158 1.00 95.69 202 ILE A C 1
ATOM 1455 O O . ILE A 1 202 ? 30.970 -1.700 -43.949 1.00 95.69 202 ILE A O 1
ATOM 1459 N N . ARG A 1 203 ? 30.210 -3.278 -42.551 1.00 95.12 203 ARG A N 1
ATOM 1460 C CA . ARG A 1 203 ? 31.317 -4.218 -42.815 1.00 95.12 203 ARG A CA 1
ATOM 1461 C C . ARG A 1 203 ? 31.421 -4.575 -44.296 1.00 95.12 203 ARG A C 1
ATOM 1463 O O . ARG A 1 203 ? 32.519 -4.558 -44.848 1.00 95.12 203 ARG A O 1
ATOM 1470 N N . ARG A 1 204 ? 30.288 -4.853 -44.953 1.00 94.31 204 ARG A N 1
ATOM 1471 C CA . ARG A 1 204 ? 30.255 -5.086 -46.407 1.00 94.31 204 ARG A CA 1
ATOM 1472 C C . ARG A 1 204 ? 30.680 -3.849 -47.194 1.00 94.31 204 ARG A C 1
ATOM 1474 O O . ARG A 1 204 ? 31.464 -3.977 -48.127 1.00 94.31 204 ARG A O 1
ATOM 1481 N N . GLN A 1 205 ? 30.206 -2.664 -46.813 1.00 91.62 205 GLN A N 1
ATOM 1482 C CA . GLN A 1 205 ? 30.589 -1.411 -47.466 1.00 91.62 205 GLN A CA 1
ATOM 1483 C C . GLN A 1 205 ? 32.094 -1.132 -47.341 1.00 91.62 205 GLN A C 1
ATOM 1485 O O . GLN A 1 205 ? 32.712 -0.754 -48.329 1.00 91.62 205 GLN A O 1
ATOM 1490 N N . ARG A 1 206 ? 32.697 -1.390 -46.174 1.00 94.06 206 ARG A N 1
ATOM 1491 C CA . ARG A 1 206 ? 34.145 -1.260 -45.941 1.00 94.06 206 ARG A CA 1
ATOM 1492 C C . ARG A 1 206 ? 34.957 -2.221 -46.808 1.00 94.06 206 ARG A C 1
ATOM 1494 O O . ARG A 1 206 ? 36.004 -1.846 -47.324 1.00 94.06 206 ARG A O 1
ATOM 1501 N N . LEU A 1 207 ? 34.473 -3.451 -46.993 1.00 92.75 207 LEU A N 1
ATOM 1502 C CA . LEU A 1 207 ? 35.103 -4.415 -47.900 1.00 92.75 207 LEU A CA 1
ATOM 1503 C C . LEU A 1 207 ? 35.074 -3.915 -49.353 1.00 92.75 207 LEU A C 1
ATOM 1505 O O . LEU A 1 207 ? 36.107 -3.908 -50.014 1.00 92.75 207 LEU A O 1
ATOM 1509 N N . ILE A 1 208 ? 33.910 -3.456 -49.825 1.00 92.06 208 ILE A N 1
ATOM 1510 C CA . ILE A 1 208 ? 33.745 -2.914 -51.183 1.00 92.06 208 ILE A CA 1
ATOM 1511 C C . ILE A 1 208 ? 34.607 -1.658 -51.373 1.00 92.06 208 ILE A C 1
ATOM 1513 O O . ILE A 1 208 ? 35.284 -1.530 -52.388 1.00 92.06 208 ILE A O 1
ATOM 1517 N N . GLY A 1 209 ? 34.627 -0.749 -50.395 1.00 90.69 209 GLY A N 1
ATOM 1518 C CA . GLY A 1 209 ? 35.449 0.463 -50.429 1.00 90.69 209 GLY A CA 1
ATOM 1519 C C . GLY A 1 209 ? 36.947 0.160 -50.510 1.00 90.69 209 GLY A C 1
ATOM 1520 O O . GLY A 1 209 ? 37.662 0.806 -51.273 1.00 90.69 209 GLY A O 1
ATOM 1521 N N . GLY A 1 210 ? 37.419 -0.866 -49.793 1.00 90.00 210 GLY A N 1
ATOM 1522 C CA . GLY A 1 210 ? 38.790 -1.372 -49.913 1.00 90.00 210 GLY A CA 1
ATOM 1523 C C . GLY A 1 210 ? 39.109 -1.909 -51.312 1.00 90.00 210 GLY A C 1
ATOM 1524 O O . GLY A 1 210 ? 40.122 -1.527 -51.889 1.00 90.00 210 GLY A O 1
ATOM 1525 N N . GLN A 1 211 ? 38.214 -2.718 -51.889 1.00 92.00 211 GLN A N 1
ATOM 1526 C CA . GLN A 1 211 ? 38.372 -3.245 -53.253 1.00 92.00 211 GLN A CA 1
ATOM 1527 C C . GLN A 1 211 ? 38.391 -2.132 -54.310 1.00 92.00 211 GLN A C 1
ATOM 1529 O O . GLN A 1 211 ? 39.184 -2.180 -55.244 1.00 92.00 211 GLN A O 1
ATOM 1534 N N . VAL A 1 212 ? 37.546 -1.106 -54.162 1.00 91.06 212 VAL A N 1
ATOM 1535 C CA . VAL A 1 212 ? 37.547 0.061 -55.057 1.00 91.06 212 VAL A CA 1
ATOM 1536 C C . VAL A 1 212 ? 38.866 0.828 -54.953 1.00 91.06 212 VAL A C 1
ATOM 1538 O O . VAL A 1 212 ? 39.427 1.197 -55.980 1.00 91.06 212 VAL A O 1
ATOM 1541 N N . ALA A 1 213 ? 39.384 1.044 -53.740 1.00 89.62 213 ALA A N 1
ATOM 1542 C CA . ALA A 1 213 ? 40.664 1.723 -53.546 1.00 89.62 213 ALA A CA 1
ATOM 1543 C C . ALA A 1 213 ? 41.835 0.962 -54.198 1.00 89.62 213 ALA A C 1
ATOM 1545 O O . ALA A 1 213 ? 42.691 1.585 -54.824 1.00 89.62 213 ALA A O 1
ATOM 1546 N N . GLU A 1 214 ? 41.841 -0.371 -54.096 1.00 89.50 214 GLU A N 1
ATOM 1547 C CA . GLU A 1 214 ? 42.842 -1.246 -54.720 1.00 89.50 214 GLU A CA 1
ATOM 1548 C C . GLU A 1 214 ? 42.773 -1.188 -56.254 1.00 89.50 214 GLU A C 1
ATOM 1550 O O . GLU A 1 214 ? 43.780 -0.914 -56.904 1.00 89.50 214 GLU A O 1
ATOM 1555 N N . LEU A 1 215 ? 41.575 -1.316 -56.837 1.00 89.56 215 LEU A N 1
ATOM 1556 C CA . LEU A 1 215 ? 41.374 -1.197 -58.288 1.00 89.56 215 LEU A CA 1
ATOM 1557 C C . LEU A 1 215 ? 41.795 0.178 -58.834 1.00 89.56 215 LEU A C 1
ATOM 1559 O O . LEU A 1 215 ? 42.300 0.271 -59.952 1.00 89.56 215 LEU A O 1
ATOM 1563 N N . LEU A 1 216 ? 41.593 1.251 -58.062 1.00 88.81 216 LEU A N 1
ATOM 1564 C CA . LEU A 1 216 ? 42.031 2.597 -58.440 1.00 88.81 216 LEU A CA 1
ATOM 1565 C C . LEU A 1 216 ? 43.559 2.746 -58.396 1.00 88.81 216 LEU A C 1
ATOM 1567 O O . LEU A 1 216 ? 44.115 3.388 -59.288 1.00 88.81 216 LEU A O 1
ATOM 1571 N N . GLU A 1 217 ? 44.245 2.138 -57.417 1.00 86.56 217 GLU A N 1
ATOM 1572 C CA . GLU A 1 217 ? 45.719 2.079 -57.407 1.00 86.56 217 GLU A CA 1
ATOM 1573 C C . GLU A 1 217 ? 46.248 1.314 -58.627 1.00 86.56 217 GLU A C 1
ATOM 1575 O O . GLU A 1 217 ? 47.146 1.800 -59.318 1.00 86.56 217 GLU A O 1
ATOM 1580 N N . GLU A 1 218 ? 45.665 0.154 -58.939 1.00 86.81 218 GLU A N 1
ATOM 1581 C CA . GLU A 1 218 ? 46.049 -0.647 -60.106 1.00 86.81 218 GLU A CA 1
ATOM 1582 C C . GLU A 1 218 ? 45.830 0.108 -61.424 1.00 86.81 218 GLU A C 1
ATOM 1584 O O . GLU A 1 218 ? 46.714 0.122 -62.284 1.00 86.81 218 GLU A O 1
ATOM 1589 N N . ALA A 1 219 ? 44.679 0.770 -61.580 1.00 85.06 219 ALA A N 1
ATOM 1590 C CA . ALA A 1 219 ? 44.364 1.571 -62.761 1.00 85.06 219 ALA A CA 1
ATOM 1591 C C . ALA A 1 219 ? 45.316 2.766 -62.914 1.00 85.06 219 ALA A C 1
ATOM 1593 O O . ALA A 1 219 ? 45.751 3.071 -64.025 1.00 85.06 219 ALA A O 1
ATOM 1594 N N . ARG A 1 220 ? 45.690 3.416 -61.802 1.00 81.19 220 ARG A N 1
ATOM 1595 C CA . ARG A 1 220 ? 46.682 4.497 -61.805 1.00 81.19 220 ARG A CA 1
ATOM 1596 C C . ARG A 1 220 ? 48.064 3.989 -62.217 1.00 81.19 220 ARG A C 1
ATOM 1598 O O . ARG A 1 220 ? 48.726 4.651 -63.006 1.00 81.19 220 ARG A O 1
ATOM 1605 N N . ALA A 1 221 ? 48.480 2.816 -61.735 1.00 79.88 221 ALA A N 1
ATOM 1606 C CA . ALA A 1 221 ? 49.767 2.206 -62.081 1.00 79.88 221 ALA A CA 1
ATOM 1607 C C . ALA A 1 221 ? 49.868 1.765 -63.557 1.00 79.88 221 ALA A C 1
ATOM 1609 O O . ALA A 1 221 ? 50.971 1.635 -64.084 1.00 79.88 221 ALA A O 1
ATOM 1610 N N . GLN A 1 222 ? 48.732 1.533 -64.221 1.00 75.12 222 GLN A N 1
ATOM 1611 C CA . GLN A 1 222 ? 48.644 1.158 -65.639 1.00 75.12 222 GLN A CA 1
ATOM 1612 C C . GLN A 1 222 ? 48.490 2.366 -66.583 1.00 75.12 222 GLN A C 1
ATOM 1614 O O . GLN A 1 222 ? 48.518 2.191 -67.804 1.00 75.12 222 GLN A O 1
ATOM 1619 N N . CYS A 1 223 ? 48.328 3.579 -66.043 1.00 68.69 223 CYS A N 1
ATOM 1620 C CA . CYS A 1 223 ? 48.291 4.816 -66.819 1.00 68.69 223 CYS A CA 1
ATOM 1621 C C . CYS A 1 223 ? 49.741 5.221 -67.181 1.00 68.69 223 CYS A C 1
ATOM 1623 O O . CYS A 1 223 ? 50.543 5.394 -66.262 1.00 68.69 223 CYS A O 1
ATOM 1625 N N . PRO A 1 224 ? 50.110 5.308 -68.475 1.00 55.56 224 PRO A N 1
ATOM 1626 C CA . PRO A 1 224 ? 51.482 5.588 -68.910 1.00 55.56 224 PRO A CA 1
ATOM 1627 C C . PRO A 1 224 ? 51.939 7.027 -68.642 1.00 55.56 224 PRO A C 1
ATOM 1629 O O . PRO A 1 224 ? 51.077 7.937 -68.622 1.00 55.56 224 PRO A O 1
#

Foldseek 3Di:
DDDDPLVVVLVVLVVLLVVLVVLLVVLVVLLVVLVVLLVVLVVLLVVLVVLLVVLVVLLVVLVVVLVVLVVLLVVLVVQLVVLVVLLVVLVVQLVVLVVQLVVLVVQLVVLVVVPPVSVVSNVVSVVSNVVSVVSNVVSVVSNVVSVVSNVVSVVVSVVSVVVSVVSVVSSVVSVVSSVVSVVSNVVSVVSNVVSVVVSVVSVVSSVVSVVSSVVSVVVSVPSD

Secondary structure (DSSP, 8-state):
-PPPPHHHHHHHHHHHHHHHHHHHHHHHHHHHHHHHHHHHHHHHHHHHHHHHHHHHHHHHHHHHHHHHHHHHHHHHHHHHHHHHHHHHHHHHHHHHHHHHHHHHHHHHHHHHHTGGGGHHHHHHHHHHHHHHHHHHHHHHHHHHHHHHHHHHHHHHHHHHHHHHHHHHHHHHHHHHHHHHHHHHHHHHHHHHHHHHHHHHHHHHHHHHHHHHHHHHHHHHHT--

Radius of gyration: 47.85 Å; chains: 1; bounding box: 91×24×149 Å